Protein AF-A0A1Q3LRH5-F1 (afdb_monomer_lite)

Sequence (216 aa):
MGLLIYNEVTDTITNIMEASIYEAFKDVELGDGIGYFEADCIDDYLKPDDPFYQIKKAEDERKDWRKVATMLKAWNGKYNKSINCFMDAKGLYFFLPAMLTLGYVDEIVEYWFNYLIENNCKIDYSKYDKMLAMLTPTQQKCFLDCIALDFEYEERMEHLLNYKGCVCSNCGKIHEPESYTMEQAKEEIESEDYFKIWMKLKEIFDENEKKEITEN

pLDDT: mean 74.02, std 20.02, range [30.77, 98.0]

Structure (mmCIF, N/CA/C/O backbone):
data_AF-A0A1Q3LRH5-F1
#
_entry.id   AF-A0A1Q3LRH5-F1
#
loop_
_atom_site.group_PDB
_atom_site.id
_atom_site.type_symbol
_atom_site.label_atom_id
_atom_site.label_alt_id
_atom_site.label_comp_id
_atom_site.label_asym_id
_atom_site.label_entity_id
_atom_site.label_seq_id
_atom_site.pdbx_PDB_ins_code
_atom_site.Cartn_x
_atom_site.Cartn_y
_atom_site.Cartn_z
_atom_site.occupancy
_atom_site.B_iso_or_equiv
_atom_site.auth_seq_id
_atom_site.auth_comp_id
_atom_site.auth_asym_id
_atom_site.auth_atom_id
_atom_site.pdbx_PDB_model_num
ATOM 1 N N . MET A 1 1 ? 16.932 4.331 23.658 1.00 32.78 1 MET A N 1
ATOM 2 C CA . MET A 1 1 ? 15.789 3.639 24.288 1.00 32.78 1 MET A CA 1
ATOM 3 C C . MET A 1 1 ? 14.536 3.748 23.421 1.00 32.78 1 MET A C 1
ATOM 5 O O . MET A 1 1 ? 13.925 2.719 23.219 1.00 32.78 1 MET A O 1
ATOM 9 N N . GLY A 1 2 ? 14.241 4.902 22.796 1.00 30.77 2 GLY A N 1
ATOM 10 C CA . GLY A 1 2 ? 13.128 5.035 21.830 1.00 30.77 2 GLY A CA 1
ATOM 11 C C . GLY A 1 2 ? 13.189 4.104 20.604 1.00 30.77 2 GLY A C 1
ATOM 12 O O . GLY A 1 2 ? 12.205 3.458 20.290 1.00 30.77 2 GLY A O 1
ATOM 13 N N . LEU A 1 3 ? 14.365 3.920 19.989 1.00 32.78 3 LEU A N 1
ATOM 14 C CA . LEU A 1 3 ? 14.548 3.029 18.822 1.00 32.78 3 LEU A CA 1
ATOM 15 C C . LEU A 1 3 ? 14.280 1.536 19.098 1.00 32.78 3 LEU A C 1
ATOM 17 O O . LEU A 1 3 ? 13.897 0.806 18.196 1.00 32.78 3 LEU A O 1
ATOM 21 N N . LEU A 1 4 ? 14.503 1.070 20.333 1.00 32.41 4 LEU A N 1
ATOM 22 C CA . LEU A 1 4 ? 14.217 -0.322 20.709 1.00 32.41 4 LEU A CA 1
ATOM 23 C C . LEU A 1 4 ? 12.717 -0.555 20.885 1.00 32.41 4 LEU A C 1
ATOM 25 O O . LEU A 1 4 ? 12.239 -1.648 20.628 1.00 32.41 4 LEU A O 1
ATOM 29 N N . ILE A 1 5 ? 11.997 0.481 21.305 1.00 39.47 5 ILE A N 1
ATOM 30 C CA . ILE A 1 5 ? 10.590 0.380 21.665 1.00 39.47 5 ILE A CA 1
ATOM 31 C C . ILE A 1 5 ? 9.717 0.567 20.420 1.00 39.47 5 ILE A C 1
ATOM 33 O O . ILE A 1 5 ? 8.776 -0.192 20.250 1.00 39.47 5 ILE A O 1
ATOM 37 N N . TYR A 1 6 ? 10.109 1.448 19.490 1.00 43.81 6 TYR A N 1
ATOM 38 C CA . TYR A 1 6 ? 9.517 1.502 18.147 1.00 43.81 6 TYR A CA 1
ATOM 39 C C . TYR A 1 6 ? 9.555 0.121 17.470 1.00 43.81 6 TYR A C 1
ATOM 41 O O . TYR A 1 6 ? 8.520 -0.411 17.091 1.00 43.81 6 TYR A O 1
ATOM 49 N N . ASN A 1 7 ? 10.723 -0.536 17.460 1.00 47.88 7 ASN A N 1
ATOM 50 C CA . ASN A 1 7 ? 10.859 -1.876 16.881 1.00 47.88 7 ASN A CA 1
ATOM 51 C C . ASN A 1 7 ? 9.975 -2.932 17.579 1.00 47.88 7 ASN A C 1
ATOM 53 O O . ASN A 1 7 ? 9.382 -3.758 16.896 1.00 47.88 7 ASN A O 1
ATOM 57 N N . GLU A 1 8 ? 9.841 -2.904 18.912 1.00 48.59 8 GLU A N 1
ATOM 58 C CA . GLU A 1 8 ? 8.969 -3.839 19.650 1.00 48.59 8 GLU A CA 1
ATOM 59 C C . GLU A 1 8 ? 7.471 -3.637 19.336 1.00 48.59 8 GLU A C 1
ATOM 61 O O . GLU A 1 8 ? 6.695 -4.597 19.349 1.00 48.59 8 GLU A O 1
ATOM 66 N N . VAL A 1 9 ? 7.051 -2.407 19.028 1.00 52.12 9 VAL A N 1
ATOM 67 C CA . VAL A 1 9 ? 5.664 -2.060 18.672 1.00 52.12 9 VAL A CA 1
ATOM 68 C C . VAL A 1 9 ? 5.334 -2.461 17.249 1.00 52.12 9 VAL A C 1
ATOM 70 O O . VAL A 1 9 ? 4.341 -3.157 17.030 1.00 52.12 9 VAL A O 1
ATOM 73 N N . THR A 1 10 ? 6.200 -2.095 16.305 1.00 55.75 10 THR A N 1
ATOM 74 C CA . THR A 1 10 ? 6.093 -2.485 14.898 1.00 55.75 10 THR A CA 1
ATOM 75 C C . THR A 1 10 ? 6.069 -4.010 14.767 1.00 55.75 10 THR A C 1
ATOM 77 O O . THR A 1 10 ? 5.234 -4.558 14.043 1.00 55.75 10 THR A O 1
ATOM 80 N N . ASP A 1 11 ? 6.905 -4.716 15.540 1.00 60.34 11 ASP A N 1
ATOM 81 C CA . ASP A 1 11 ? 6.886 -6.179 15.612 1.00 60.34 11 ASP A CA 1
ATOM 82 C C . ASP A 1 11 ? 5.558 -6.702 16.197 1.00 60.34 11 ASP A C 1
ATOM 84 O O . ASP A 1 11 ? 5.057 -7.735 15.760 1.00 60.34 11 ASP A O 1
ATOM 88 N N . THR A 1 12 ? 4.932 -5.999 17.145 1.00 62.28 12 THR A N 1
ATOM 89 C CA . THR A 1 12 ? 3.659 -6.421 17.759 1.00 62.28 12 THR A CA 1
ATOM 90 C C . THR A 1 12 ? 2.466 -6.268 16.809 1.00 62.28 12 THR A C 1
ATOM 92 O O . THR A 1 12 ? 1.699 -7.220 16.663 1.00 62.28 12 THR A O 1
ATOM 95 N N . ILE A 1 13 ? 2.327 -5.129 16.120 1.00 63.66 13 ILE A N 1
ATOM 96 C CA . ILE A 1 13 ? 1.269 -4.895 15.113 1.00 63.66 13 ILE A CA 1
ATOM 97 C C . ILE A 1 13 ? 1.404 -5.907 13.976 1.00 63.66 13 ILE A C 1
ATOM 99 O O . ILE A 1 13 ? 0.437 -6.587 13.622 1.00 63.66 13 ILE A O 1
ATOM 103 N N . THR A 1 14 ? 2.631 -6.058 13.467 1.00 68.19 14 THR A N 1
ATOM 104 C CA . THR A 1 14 ? 2.964 -7.029 12.423 1.00 68.19 14 THR A CA 1
ATOM 105 C C . THR A 1 14 ? 2.535 -8.433 12.835 1.00 68.19 14 THR A C 1
ATOM 107 O O . THR A 1 14 ? 1.808 -9.087 12.097 1.00 68.19 14 THR A O 1
ATOM 110 N N . ASN A 1 15 ? 2.907 -8.880 14.038 1.00 77.19 15 ASN A N 1
ATOM 111 C CA . ASN A 1 15 ? 2.576 -10.222 14.520 1.00 77.19 15 ASN A CA 1
ATOM 112 C C . ASN A 1 15 ? 1.064 -10.435 14.734 1.00 77.19 15 ASN A C 1
ATOM 114 O O . ASN A 1 15 ? 0.575 -11.550 14.560 1.00 77.19 15 ASN A O 1
ATOM 118 N N . ILE A 1 16 ? 0.313 -9.398 15.122 1.00 82.62 16 ILE A N 1
ATOM 119 C CA . ILE A 1 16 ? -1.145 -9.489 15.317 1.00 82.62 16 ILE A CA 1
ATOM 120 C C . ILE A 1 16 ? -1.867 -9.586 13.970 1.00 82.62 16 ILE A C 1
ATOM 122 O O . ILE A 1 16 ? -2.802 -10.378 13.825 1.00 82.62 16 ILE A O 1
ATOM 126 N N . MET A 1 17 ? -1.438 -8.792 12.988 1.00 89.69 17 MET A N 1
ATOM 127 C CA . MET A 1 17 ? -2.130 -8.656 11.708 1.00 89.69 17 MET A CA 1
ATOM 128 C C . MET A 1 17 ? -1.601 -9.580 10.609 1.00 89.69 17 MET A C 1
ATOM 130 O O . MET A 1 17 ? -2.277 -9.717 9.593 1.00 89.69 17 MET A O 1
ATOM 134 N N . GLU A 1 18 ? -0.464 -10.260 10.800 1.00 90.12 18 GLU A N 1
ATOM 135 C CA . GLU A 1 18 ? 0.209 -11.083 9.779 1.00 90.12 18 GLU A CA 1
ATOM 136 C C . GLU A 1 18 ? -0.748 -12.040 9.055 1.00 90.12 18 GLU A C 1
ATOM 138 O O . GLU A 1 18 ? -0.810 -12.052 7.825 1.00 90.12 18 GLU A O 1
ATOM 143 N N . ALA A 1 19 ? -1.539 -12.812 9.806 1.00 92.62 19 ALA A N 1
ATOM 144 C CA . ALA A 1 19 ? -2.476 -13.771 9.224 1.00 92.62 19 ALA A CA 1
ATOM 145 C C . ALA A 1 19 ? -3.601 -13.081 8.432 1.00 92.62 19 ALA A C 1
ATOM 147 O O . ALA A 1 19 ? -3.969 -13.545 7.353 1.00 92.62 19 ALA A O 1
ATOM 148 N N . SER A 1 20 ? -4.126 -11.965 8.942 1.00 94.81 20 SER A N 1
ATOM 149 C CA . SER A 1 20 ? -5.178 -11.183 8.283 1.00 94.81 20 SER A CA 1
ATOM 150 C C . SER A 1 20 ? -4.672 -10.534 6.995 1.00 94.81 20 SER A C 1
ATOM 152 O O . SER A 1 20 ? -5.343 -10.615 5.966 1.00 94.81 20 SER A O 1
ATOM 154 N N . ILE A 1 21 ? -3.466 -9.955 7.031 1.00 95.62 21 ILE A N 1
ATOM 155 C CA . ILE A 1 21 ? -2.801 -9.364 5.865 1.00 95.62 21 ILE A CA 1
ATOM 156 C C . ILE A 1 21 ? -2.534 -10.452 4.828 1.00 95.62 21 ILE A C 1
ATOM 158 O O . ILE A 1 21 ? -2.862 -10.285 3.654 1.00 95.62 21 ILE A O 1
ATOM 162 N N . TYR A 1 22 ? -1.997 -11.598 5.248 1.00 95.94 22 TYR A N 1
ATOM 163 C CA . TYR A 1 22 ? -1.768 -12.709 4.338 1.00 95.94 22 TYR A CA 1
ATOM 164 C C . TYR A 1 22 ? -3.063 -13.149 3.652 1.00 95.94 22 TYR A C 1
ATOM 166 O O . TYR A 1 22 ? -3.122 -13.167 2.426 1.00 95.94 22 TYR A O 1
ATOM 174 N N . GLU A 1 23 ? -4.120 -13.454 4.403 1.00 97.56 23 GLU A N 1
ATOM 175 C CA . GLU A 1 23 ? -5.362 -13.946 3.800 1.00 97.56 23 GLU A CA 1
ATOM 176 C C . GLU A 1 23 ? -6.034 -12.915 2.886 1.00 97.56 23 GLU A C 1
ATOM 178 O O . GLU A 1 23 ? -6.568 -13.294 1.843 1.00 97.56 23 GLU A O 1
ATOM 183 N N . ALA A 1 24 ? -5.970 -11.623 3.224 1.00 97.62 24 ALA A N 1
ATOM 184 C CA . ALA A 1 24 ? -6.551 -10.560 2.409 1.00 97.62 24 ALA A CA 1
ATOM 185 C C . ALA A 1 24 ? -5.761 -10.280 1.115 1.00 97.62 24 ALA A C 1
ATOM 187 O O . ALA A 1 24 ? -6.352 -9.872 0.111 1.00 97.62 24 ALA A O 1
ATOM 188 N N . PHE A 1 25 ? -4.440 -10.493 1.113 1.00 97.81 25 PHE A N 1
ATOM 189 C CA . PHE A 1 25 ? -3.562 -10.048 0.026 1.00 97.81 25 PHE A CA 1
ATOM 190 C C . PHE A 1 25 ? -2.738 -11.163 -0.645 1.00 97.81 25 PHE A C 1
ATOM 192 O O . PHE A 1 25 ? -1.970 -10.869 -1.556 1.00 97.81 25 PHE A O 1
ATOM 199 N N . LYS A 1 26 ? -2.862 -12.440 -0.259 1.00 96.44 26 LYS A N 1
ATOM 200 C CA . LYS A 1 26 ? -2.028 -13.556 -0.774 1.00 96.44 26 LYS A CA 1
ATOM 201 C C . LYS A 1 26 ? -1.974 -13.700 -2.299 1.00 96.44 26 LYS A C 1
ATOM 203 O O . LYS A 1 26 ? -0.963 -14.173 -2.805 1.00 96.44 26 LYS A O 1
ATOM 208 N N . ASP A 1 27 ? -3.028 -13.289 -3.000 1.00 97.06 27 ASP A N 1
ATOM 209 C CA . ASP A 1 27 ? -3.160 -13.420 -4.457 1.00 97.06 27 ASP A CA 1
ATOM 210 C C . ASP A 1 27 ? -2.854 -12.107 -5.208 1.00 97.06 27 ASP A C 1
ATOM 212 O O . ASP A 1 27 ? -3.092 -11.999 -6.411 1.00 97.06 27 ASP A O 1
ATOM 216 N N . VAL A 1 28 ? -2.345 -11.087 -4.509 1.00 97.88 28 VAL A N 1
ATOM 217 C CA . VAL A 1 28 ? -1.988 -9.798 -5.110 1.00 97.88 28 VAL A CA 1
ATOM 218 C C . VAL A 1 28 ? -0.676 -9.906 -5.883 1.00 97.88 28 VAL A C 1
ATOM 220 O O . VAL A 1 28 ? 0.377 -10.228 -5.332 1.00 97.88 28 VAL A O 1
ATOM 223 N N . GLU A 1 29 ? -0.744 -9.568 -7.168 1.00 98.00 29 GLU A N 1
ATOM 224 C CA . GLU A 1 29 ? 0.386 -9.519 -8.092 1.00 98.00 29 GLU A CA 1
ATOM 225 C C . GLU A 1 29 ? 0.564 -8.103 -8.662 1.00 98.00 29 GLU A C 1
ATOM 227 O O . GLU A 1 29 ? -0.402 -7.360 -8.830 1.00 98.00 29 GLU A O 1
ATOM 232 N N . LEU A 1 30 ? 1.799 -7.747 -9.022 1.00 97.81 30 LEU A N 1
ATOM 233 C CA . LEU A 1 30 ? 2.133 -6.446 -9.611 1.00 97.81 30 LEU A CA 1
ATOM 234 C C . LEU A 1 30 ? 1.641 -6.321 -11.058 1.00 97.81 30 LEU A C 1
ATOM 236 O O . LEU A 1 30 ? 1.241 -5.248 -11.509 1.00 97.81 30 LEU A O 1
ATOM 240 N N . GLY A 1 31 ? 1.733 -7.417 -11.818 1.00 95.38 31 GLY A N 1
ATOM 241 C CA . GLY A 1 31 ? 1.471 -7.418 -13.255 1.00 95.38 31 GLY A CA 1
ATOM 242 C C . GLY A 1 31 ? 2.390 -6.456 -14.021 1.00 95.38 31 GLY A C 1
ATOM 243 O O . GLY A 1 31 ? 3.619 -6.546 -13.949 1.00 95.38 31 GLY A O 1
ATOM 244 N N . ASP A 1 32 ? 1.774 -5.556 -14.783 1.00 95.44 32 ASP A N 1
ATOM 245 C CA . ASP A 1 32 ? 2.394 -4.476 -15.561 1.00 95.44 32 ASP A CA 1
ATOM 246 C C . ASP A 1 32 ? 2.626 -3.186 -14.756 1.00 95.44 32 ASP A C 1
ATOM 248 O O . ASP A 1 32 ? 3.097 -2.207 -15.332 1.00 95.44 32 ASP A O 1
ATOM 252 N N . GLY A 1 33 ? 2.317 -3.184 -13.454 1.00 97.00 33 GLY A N 1
ATOM 253 C CA . GLY A 1 33 ? 2.607 -2.067 -12.559 1.00 97.00 33 GLY A CA 1
ATOM 254 C C . GLY A 1 33 ? 4.103 -1.791 -12.392 1.00 97.00 33 GLY A C 1
ATOM 255 O O . GLY A 1 33 ? 4.958 -2.635 -12.704 1.00 97.00 33 GLY A O 1
ATOM 256 N N . ILE A 1 34 ? 4.397 -0.600 -11.869 1.00 96.62 34 ILE A N 1
ATOM 257 C CA . ILE A 1 34 ? 5.755 -0.131 -11.578 1.00 96.62 34 ILE A CA 1
ATOM 258 C C . ILE A 1 34 ? 6.220 -0.750 -10.256 1.00 96.62 34 ILE A C 1
ATOM 260 O O . ILE A 1 34 ? 5.616 -0.509 -9.211 1.00 96.62 34 ILE A O 1
ATOM 264 N N . GLY A 1 35 ? 7.279 -1.561 -10.312 1.00 95.00 35 GLY A N 1
ATOM 265 C CA . GLY A 1 35 ? 7.881 -2.196 -9.137 1.00 95.00 35 GLY A CA 1
ATOM 266 C C . GLY A 1 35 ? 8.871 -1.292 -8.398 1.00 95.00 35 GLY A C 1
ATOM 267 O O . GLY A 1 35 ? 9.038 -0.122 -8.739 1.00 95.00 35 GLY A O 1
ATOM 268 N N . TYR A 1 36 ? 9.533 -1.835 -7.374 1.00 93.12 36 TYR A N 1
ATOM 269 C CA . TYR A 1 36 ? 10.491 -1.095 -6.546 1.00 93.12 36 TYR A CA 1
ATOM 270 C C . TYR A 1 36 ? 11.660 -0.549 -7.372 1.00 93.12 36 TYR A C 1
ATOM 272 O O . TYR A 1 36 ? 11.938 0.646 -7.338 1.00 93.12 36 TYR A O 1
ATOM 280 N N . PHE A 1 37 ? 12.356 -1.418 -8.107 1.00 94.62 37 PHE A N 1
ATOM 281 C CA . PHE A 1 37 ? 13.568 -1.042 -8.834 1.00 94.62 37 PHE A CA 1
ATOM 282 C C . PHE A 1 37 ? 13.239 -0.183 -10.051 1.00 94.62 37 PHE A C 1
ATOM 284 O O . PHE A 1 37 ? 14.000 0.719 -10.397 1.00 94.62 37 PHE A O 1
ATOM 291 N N . GLU A 1 38 ? 12.095 -0.442 -10.688 1.00 96.12 38 GLU A N 1
ATOM 292 C CA . GLU A 1 38 ? 11.555 0.420 -11.734 1.00 96.12 38 GLU A CA 1
ATOM 293 C C . GLU A 1 38 ? 11.267 1.834 -11.201 1.00 96.12 38 GLU A C 1
ATOM 295 O O . GLU A 1 38 ? 11.676 2.803 -11.836 1.00 96.12 38 GLU A O 1
ATOM 300 N N . ALA A 1 39 ? 10.637 1.966 -10.028 1.00 93.62 39 ALA A N 1
ATOM 301 C CA . ALA A 1 39 ? 10.371 3.255 -9.383 1.00 93.62 39 ALA A CA 1
ATOM 302 C C . ALA A 1 39 ? 11.657 3.998 -8.981 1.00 93.62 39 ALA A C 1
ATOM 304 O O . ALA A 1 39 ? 11.767 5.194 -9.236 1.00 93.62 39 ALA A O 1
ATOM 305 N N . ASP A 1 40 ? 12.639 3.291 -8.418 1.00 92.75 40 ASP A N 1
ATOM 306 C CA . ASP A 1 40 ? 13.949 3.845 -8.039 1.00 92.75 40 ASP A CA 1
ATOM 307 C C . ASP A 1 40 ? 14.698 4.409 -9.262 1.00 92.75 40 ASP A C 1
ATOM 309 O O . ASP A 1 40 ? 15.254 5.501 -9.224 1.00 92.75 40 ASP A O 1
ATOM 313 N N . CYS A 1 41 ? 14.608 3.735 -10.416 1.00 94.56 41 CYS A N 1
ATOM 314 C CA . CYS A 1 41 ? 15.160 4.263 -11.667 1.00 94.56 41 CYS A CA 1
ATOM 315 C C . CYS A 1 41 ? 14.462 5.547 -12.138 1.00 94.56 41 CYS A C 1
ATOM 317 O O . CYS A 1 41 ? 15.109 6.420 -12.716 1.00 94.56 41 CYS A O 1
ATOM 319 N N . ILE A 1 42 ? 13.143 5.654 -11.944 1.00 93.56 42 ILE A N 1
ATOM 320 C CA . ILE A 1 42 ? 12.389 6.861 -12.311 1.00 93.56 42 ILE A CA 1
ATOM 321 C C . ILE A 1 42 ? 12.789 8.029 -11.400 1.00 93.56 42 ILE A C 1
ATOM 323 O O . ILE A 1 42 ? 12.916 9.148 -11.902 1.00 93.56 42 ILE A O 1
ATOM 327 N N . ASP A 1 43 ? 13.029 7.774 -10.109 1.00 90.31 43 ASP A N 1
ATOM 328 C CA . ASP A 1 43 ? 13.566 8.768 -9.164 1.00 90.31 43 ASP A CA 1
ATOM 329 C C . ASP A 1 43 ? 14.932 9.304 -9.640 1.00 90.31 43 ASP A C 1
ATOM 331 O O . ASP A 1 43 ? 15.176 10.511 -9.650 1.00 90.31 43 ASP A O 1
ATOM 335 N N . ASP A 1 44 ? 15.769 8.424 -10.200 1.00 92.06 44 ASP A N 1
ATOM 336 C CA . ASP A 1 44 ? 17.045 8.761 -10.850 1.00 92.06 44 ASP A CA 1
ATOM 337 C C . ASP A 1 44 ? 16.905 9.372 -12.267 1.00 92.06 44 ASP A C 1
ATOM 339 O O . ASP A 1 44 ? 17.891 9.532 -12.995 1.00 92.06 44 ASP A O 1
ATOM 343 N N . TYR A 1 45 ? 15.694 9.769 -12.677 1.00 91.06 45 TYR A N 1
ATOM 344 C CA . TYR A 1 45 ? 15.373 10.372 -13.981 1.00 91.06 45 TYR A CA 1
ATOM 345 C C . TYR A 1 45 ? 15.667 9.474 -15.195 1.00 91.06 45 TYR A C 1
ATOM 347 O O . TYR A 1 45 ? 15.769 9.963 -16.331 1.00 91.06 45 TYR A O 1
ATOM 355 N N . LEU A 1 46 ? 15.773 8.159 -14.991 1.00 94.31 46 LEU A N 1
ATOM 356 C CA . LEU A 1 46 ? 15.931 7.206 -16.081 1.00 94.31 46 LEU A CA 1
ATOM 357 C C . LEU A 1 46 ? 14.608 6.998 -16.816 1.00 94.31 46 LEU A C 1
ATOM 359 O O . LEU A 1 46 ? 13.517 7.034 -16.246 1.00 94.31 46 LEU A O 1
ATOM 363 N N . LYS A 1 47 ? 14.714 6.779 -18.125 1.00 92.94 47 LYS A N 1
ATOM 364 C CA . LYS A 1 47 ? 13.563 6.623 -19.016 1.00 92.94 47 LYS A CA 1
ATOM 365 C C . LYS A 1 47 ? 13.353 5.159 -19.397 1.00 92.94 47 LYS A C 1
ATOM 367 O O . LYS A 1 47 ? 14.315 4.394 -19.398 1.00 92.94 47 LYS A O 1
ATOM 372 N N . PRO A 1 48 ? 12.133 4.768 -19.812 1.00 92.06 48 PRO A N 1
ATOM 373 C CA . PRO A 1 48 ? 11.855 3.395 -20.220 1.00 92.06 48 PRO A CA 1
ATOM 374 C C . PRO A 1 48 ? 12.711 2.860 -21.373 1.00 92.06 48 PRO A C 1
ATOM 376 O O . PRO A 1 48 ? 12.837 1.652 -21.520 1.00 92.06 48 PRO A O 1
ATOM 379 N N . ASP A 1 49 ? 13.290 3.713 -22.213 1.00 93.19 49 ASP A N 1
ATOM 380 C CA . ASP A 1 49 ? 14.198 3.306 -23.289 1.00 93.19 49 ASP A CA 1
ATOM 381 C C . ASP A 1 49 ? 15.654 3.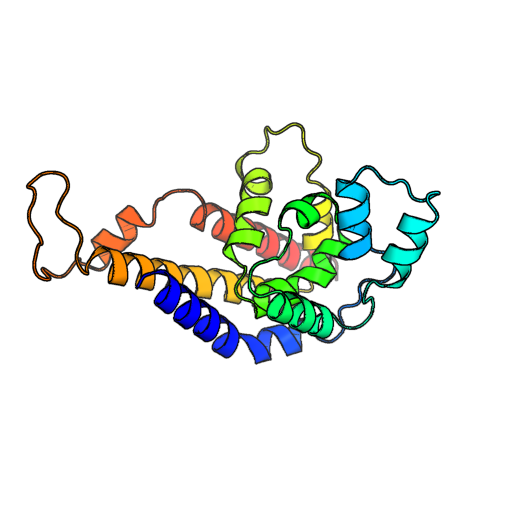103 -22.829 1.00 93.19 49 ASP A C 1
ATOM 383 O O . ASP A 1 49 ? 16.476 2.616 -23.607 1.00 93.19 49 ASP A O 1
ATOM 387 N N . ASP A 1 50 ? 15.976 3.417 -21.571 1.00 96.81 50 ASP A N 1
ATOM 388 C CA . ASP A 1 50 ? 17.299 3.193 -20.998 1.00 96.81 50 ASP A CA 1
ATOM 389 C C . ASP A 1 50 ? 17.552 1.684 -20.752 1.00 96.81 50 ASP A C 1
ATOM 391 O O . ASP A 1 50 ? 16.748 1.010 -20.096 1.00 96.81 50 ASP A O 1
ATOM 395 N N . PRO A 1 51 ? 18.671 1.109 -21.240 1.00 96.44 51 PRO A N 1
ATOM 396 C CA . PRO A 1 51 ? 19.001 -0.295 -20.995 1.00 96.44 51 PRO A CA 1
ATOM 397 C C . PRO A 1 51 ? 19.114 -0.660 -19.509 1.00 96.44 51 PRO A C 1
ATOM 399 O O . PRO A 1 51 ? 18.748 -1.770 -19.127 1.00 96.44 51 PRO A O 1
ATOM 402 N N . PHE A 1 52 ? 19.607 0.250 -18.665 1.00 96.44 52 PHE A N 1
ATOM 403 C CA . PHE A 1 52 ? 19.711 0.035 -17.224 1.00 96.44 52 PHE A CA 1
ATOM 404 C C . PHE A 1 52 ? 18.332 0.004 -16.565 1.00 96.44 52 PHE A C 1
ATOM 406 O O . PHE A 1 52 ? 18.079 -0.878 -15.745 1.00 96.44 52 PHE A O 1
ATOM 413 N N . TYR A 1 53 ? 17.412 0.874 -16.997 1.00 96.56 53 TYR A N 1
ATOM 414 C CA . TYR A 1 53 ? 16.012 0.820 -16.569 1.00 96.56 53 TYR A CA 1
ATOM 415 C C . TYR A 1 53 ? 15.391 -0.545 -16.889 1.00 96.56 53 TYR A C 1
ATOM 417 O O . TYR A 1 53 ? 14.758 -1.156 -16.032 1.00 96.56 53 TYR A O 1
ATOM 425 N N . GLN A 1 54 ? 15.612 -1.075 -18.098 1.00 96.44 54 GLN A N 1
ATOM 426 C CA . GLN A 1 54 ? 15.073 -2.385 -18.490 1.00 96.44 54 GLN A CA 1
ATOM 427 C C . GLN A 1 54 ? 15.665 -3.542 -17.674 1.00 96.44 54 GLN A C 1
ATOM 429 O O . GLN A 1 54 ? 14.946 -4.480 -17.331 1.00 96.44 54 GLN A O 1
ATOM 434 N N . ILE A 1 55 ? 16.954 -3.467 -17.326 1.00 97.25 55 ILE A N 1
ATOM 435 C CA . ILE A 1 55 ? 17.597 -4.435 -16.426 1.00 97.25 55 ILE A CA 1
ATOM 436 C C . ILE A 1 55 ? 16.936 -4.384 -15.045 1.00 97.25 55 ILE A C 1
ATOM 438 O O . ILE A 1 55 ? 16.531 -5.420 -14.526 1.00 97.25 55 ILE A O 1
ATOM 442 N N . LYS A 1 56 ? 16.763 -3.187 -14.478 1.00 96.06 56 LYS A N 1
ATOM 443 C CA . LYS A 1 56 ? 16.184 -2.990 -13.144 1.00 96.06 56 LYS A CA 1
ATOM 444 C C . LYS A 1 56 ? 14.715 -3.389 -13.071 1.00 96.06 56 LYS A C 1
ATOM 446 O O . LYS A 1 56 ? 14.327 -4.132 -12.178 1.00 96.06 56 LYS A O 1
ATOM 451 N N . LYS A 1 57 ? 13.928 -3.031 -14.083 1.00 96.12 57 LYS A N 1
ATOM 452 C CA . LYS A 1 57 ? 12.535 -3.466 -14.245 1.00 96.12 57 LYS A CA 1
ATOM 453 C C . LYS A 1 57 ? 12.377 -4.993 -14.270 1.00 96.12 57 LYS A C 1
ATOM 455 O O . LYS A 1 57 ? 11.337 -5.514 -13.854 1.00 96.12 57 LYS A O 1
ATOM 460 N N . ALA A 1 58 ? 13.376 -5.711 -14.789 1.00 96.06 58 ALA A N 1
ATOM 461 C CA . ALA A 1 58 ? 13.396 -7.172 -14.821 1.00 96.06 58 ALA A CA 1
ATOM 462 C C . ALA A 1 58 ? 13.814 -7.808 -13.480 1.00 96.06 58 ALA A C 1
ATOM 464 O O . ALA A 1 58 ? 13.552 -8.992 -13.276 1.00 96.06 58 ALA A O 1
ATOM 465 N N . GLU A 1 59 ? 14.443 -7.045 -12.579 1.00 95.81 59 GLU A N 1
ATOM 466 C CA . GLU A 1 59 ? 14.767 -7.475 -11.210 1.00 95.81 59 GLU A CA 1
ATOM 467 C C . GLU A 1 59 ? 13.559 -7.376 -10.264 1.00 95.81 59 GLU A C 1
ATOM 469 O O . GLU A 1 59 ? 13.573 -7.989 -9.196 1.00 95.81 59 GLU A O 1
ATOM 474 N N . ASP A 1 60 ? 12.513 -6.634 -10.643 1.00 96.31 60 ASP A N 1
ATOM 475 C CA . ASP A 1 60 ? 11.317 -6.485 -9.817 1.00 96.31 60 ASP A CA 1
ATOM 476 C C . ASP A 1 60 ? 10.593 -7.812 -9.593 1.00 96.31 60 ASP A C 1
ATOM 478 O O . ASP A 1 60 ? 10.258 -8.546 -10.528 1.00 96.31 60 ASP A O 1
ATOM 482 N N . GLU A 1 61 ? 10.273 -8.084 -8.329 1.00 96.69 61 GLU A N 1
ATOM 483 C CA . GLU A 1 61 ? 9.337 -9.141 -7.978 1.00 96.69 61 GLU A CA 1
ATOM 484 C C . GLU A 1 61 ? 7.923 -8.714 -8.380 1.00 96.69 61 GLU A C 1
ATOM 486 O O . GLU A 1 61 ? 7.448 -7.649 -7.992 1.00 96.69 61 GLU A O 1
ATOM 491 N N . ARG A 1 62 ? 7.248 -9.556 -9.171 1.00 97.25 62 ARG A N 1
ATOM 492 C CA . ARG A 1 62 ? 5.952 -9.220 -9.782 1.00 97.25 62 ARG A CA 1
ATOM 493 C C . ARG A 1 62 ? 4.789 -10.092 -9.325 1.00 97.25 62 ARG A C 1
ATOM 495 O O . ARG A 1 62 ? 3.653 -9.829 -9.709 1.00 97.25 62 ARG A O 1
ATOM 502 N N . LYS A 1 63 ? 5.069 -11.165 -8.593 1.00 97.50 63 LYS A N 1
ATOM 503 C CA . LYS A 1 63 ? 4.134 -12.254 -8.288 1.00 97.50 63 LYS A CA 1
ATOM 504 C C . LYS A 1 63 ? 3.897 -12.439 -6.804 1.00 97.50 63 LYS A C 1
ATOM 506 O O . LYS A 1 63 ? 2.858 -12.956 -6.427 1.00 97.50 63 LYS A O 1
ATOM 511 N N . ASP A 1 64 ? 4.862 -12.058 -5.977 1.00 97.25 64 ASP A N 1
ATOM 512 C CA . ASP A 1 64 ? 4.792 -12.328 -4.549 1.00 97.25 64 ASP A CA 1
ATOM 513 C C . ASP A 1 64 ? 5.311 -11.159 -3.712 1.00 97.25 64 ASP A C 1
ATOM 515 O O . ASP A 1 64 ? 6.514 -11.022 -3.468 1.00 97.25 64 ASP A O 1
ATOM 519 N N . TRP A 1 65 ? 4.385 -10.340 -3.215 1.00 96.12 65 TRP A N 1
ATOM 520 C CA . TRP A 1 65 ? 4.694 -9.194 -2.358 1.00 96.12 65 TRP A CA 1
ATOM 521 C C . TRP A 1 65 ? 5.431 -9.598 -1.068 1.00 96.12 65 TRP A C 1
ATOM 523 O O . TRP A 1 65 ? 6.164 -8.795 -0.493 1.00 96.12 65 TRP A O 1
ATOM 533 N N . ARG A 1 66 ? 5.336 -10.853 -0.606 1.00 95.62 66 ARG A N 1
ATOM 534 C CA . ARG A 1 66 ? 6.031 -11.304 0.618 1.00 95.62 66 ARG A CA 1
ATOM 535 C C . ARG A 1 66 ? 7.547 -11.314 0.438 1.00 95.62 66 ARG A C 1
ATOM 537 O O . ARG A 1 66 ? 8.304 -11.113 1.391 1.00 95.62 66 ARG A O 1
ATOM 544 N N . LYS A 1 67 ? 8.021 -11.519 -0.793 1.00 95.62 67 LYS A N 1
ATOM 545 C CA . LYS A 1 67 ? 9.452 -11.413 -1.105 1.00 95.62 67 LYS A CA 1
ATOM 546 C C . LYS A 1 67 ? 9.916 -9.964 -1.132 1.00 95.62 67 LYS A C 1
ATOM 548 O O . LYS A 1 67 ? 11.049 -9.708 -0.737 1.00 95.62 67 LYS A O 1
ATOM 553 N N . VAL A 1 68 ? 9.043 -9.030 -1.515 1.00 92.00 68 VAL A N 1
ATOM 554 C CA . VAL A 1 68 ? 9.295 -7.597 -1.326 1.00 92.00 68 VAL A CA 1
ATOM 555 C C . VAL A 1 68 ? 9.447 -7.305 0.164 1.00 92.00 68 VAL A C 1
ATOM 557 O O . VAL A 1 68 ? 10.472 -6.762 0.558 1.00 92.00 68 VAL A O 1
ATOM 560 N N . ALA A 1 69 ? 8.516 -7.75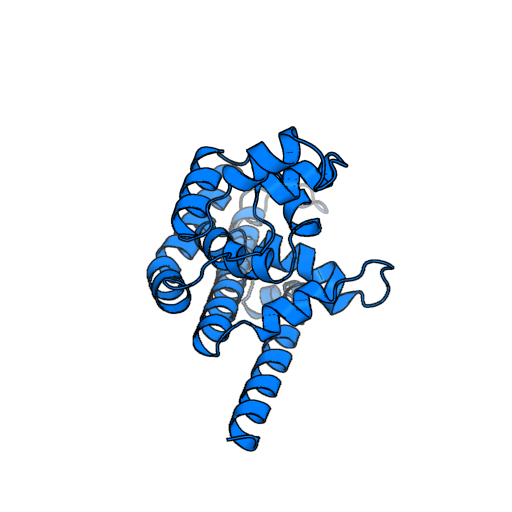5 1.012 1.00 90.69 69 ALA A N 1
ATOM 561 C CA . ALA A 1 69 ? 8.628 -7.567 2.462 1.00 90.69 69 ALA A CA 1
ATOM 562 C C . ALA A 1 69 ? 9.945 -8.143 3.023 1.00 90.69 69 ALA A C 1
ATOM 564 O O . ALA A 1 69 ? 10.644 -7.497 3.803 1.00 90.69 69 ALA A O 1
ATOM 565 N N . THR A 1 70 ? 10.337 -9.333 2.558 1.00 91.69 70 THR A N 1
ATOM 566 C CA . THR A 1 70 ? 11.610 -9.975 2.927 1.00 91.69 70 THR A CA 1
ATOM 567 C C . THR A 1 70 ? 12.822 -9.143 2.496 1.00 91.69 70 THR A C 1
ATOM 569 O O . THR A 1 70 ? 13.754 -8.954 3.279 1.00 91.69 70 THR A O 1
ATOM 572 N N . MET A 1 71 ? 12.812 -8.632 1.263 1.00 89.88 71 MET A N 1
ATOM 573 C CA . MET A 1 71 ? 13.859 -7.765 0.719 1.00 89.88 71 MET A CA 1
ATOM 574 C C . MET A 1 71 ? 13.984 -6.469 1.530 1.00 89.88 71 MET A C 1
ATOM 576 O O . MET A 1 71 ? 15.081 -6.124 1.965 1.00 89.88 71 MET A O 1
ATOM 580 N N . LEU A 1 72 ? 12.864 -5.794 1.795 1.00 86.50 72 LEU A N 1
ATOM 581 C CA . LEU A 1 72 ? 12.815 -4.563 2.583 1.00 86.50 72 LEU A CA 1
ATOM 582 C C . LEU A 1 72 ? 13.327 -4.780 4.013 1.00 86.50 72 LEU A C 1
ATOM 584 O O . LEU A 1 72 ? 14.163 -4.014 4.496 1.00 86.50 72 LEU A O 1
ATOM 588 N N . LYS A 1 73 ? 12.907 -5.872 4.666 1.00 85.38 73 LYS A N 1
ATOM 589 C CA . LYS A 1 73 ? 13.401 -6.253 5.997 1.00 85.38 73 LYS A CA 1
ATOM 590 C C . LYS A 1 73 ? 14.914 -6.475 5.995 1.00 85.38 73 LYS A C 1
ATOM 592 O O . LYS A 1 73 ? 15.606 -6.017 6.903 1.00 85.38 73 LYS A O 1
ATOM 597 N N . ALA A 1 74 ? 15.450 -7.120 4.956 1.00 87.12 74 ALA A N 1
ATOM 598 C CA . ALA A 1 74 ? 16.889 -7.338 4.806 1.00 87.12 74 ALA A CA 1
ATOM 599 C C . ALA A 1 74 ? 17.685 -6.032 4.623 1.00 87.12 74 ALA A C 1
ATOM 601 O O . ALA A 1 74 ? 18.876 -5.987 4.939 1.00 87.12 74 ALA A O 1
ATOM 602 N N . TRP A 1 75 ? 17.048 -4.959 4.152 1.00 82.94 75 TRP A N 1
ATOM 603 C CA . TRP A 1 75 ? 17.676 -3.645 4.014 1.00 82.94 75 TRP A CA 1
ATOM 604 C C . TRP A 1 75 ? 17.737 -2.837 5.312 1.00 82.94 75 TRP A C 1
ATOM 606 O O . TRP A 1 75 ? 18.428 -1.817 5.342 1.00 82.94 75 TRP A O 1
ATOM 616 N N . ASN A 1 76 ? 17.109 -3.308 6.397 1.00 71.50 76 ASN A N 1
ATOM 617 C CA . ASN A 1 76 ? 17.293 -2.800 7.761 1.00 71.50 76 ASN A CA 1
ATOM 618 C C . ASN A 1 76 ? 17.169 -1.264 7.863 1.00 71.50 76 ASN A C 1
ATOM 620 O O . ASN A 1 76 ? 18.082 -0.583 8.335 1.00 71.50 76 ASN A O 1
ATOM 624 N N . GLY A 1 77 ? 16.067 -0.714 7.344 1.00 64.62 77 GLY A N 1
ATOM 625 C CA . GLY A 1 77 ? 15.779 0.725 7.384 1.00 64.62 77 GLY A CA 1
ATOM 626 C C . GLY A 1 77 ? 16.456 1.566 6.295 1.00 64.62 77 GLY A C 1
ATOM 627 O O . GLY A 1 77 ? 16.309 2.782 6.298 1.00 64.62 77 GLY A O 1
ATOM 628 N N . LYS A 1 78 ? 17.166 0.950 5.339 1.00 69.81 78 LYS A N 1
ATOM 629 C CA . LYS A 1 78 ? 17.698 1.628 4.136 1.00 69.81 78 LYS A CA 1
ATOM 630 C C . LYS A 1 78 ? 16.708 1.674 2.969 1.00 69.81 78 LYS A C 1
ATOM 632 O O . LYS A 1 78 ? 17.111 1.864 1.826 1.00 69.81 78 LYS A O 1
ATOM 637 N N . TYR A 1 79 ? 15.434 1.442 3.256 1.00 74.38 79 TYR A N 1
ATOM 638 C CA . TYR A 1 79 ? 14.357 1.572 2.290 1.00 74.38 79 TYR A CA 1
ATOM 639 C C . TYR A 1 79 ? 14.304 3.010 1.759 1.00 74.38 79 TYR A C 1
ATOM 641 O O . TYR A 1 79 ? 14.230 3.953 2.552 1.00 74.38 79 TYR A O 1
ATOM 649 N N . ASN A 1 80 ? 14.360 3.179 0.436 1.00 76.56 80 ASN A N 1
ATOM 650 C CA . ASN A 1 80 ? 14.177 4.487 -0.173 1.00 76.56 80 ASN A CA 1
ATOM 651 C C . ASN A 1 80 ? 12.679 4.821 -0.207 1.00 76.56 80 ASN A C 1
ATOM 653 O O . ASN A 1 80 ? 11.941 4.309 -1.040 1.00 76.56 80 ASN A O 1
ATOM 657 N N . LYS A 1 81 ? 12.223 5.667 0.717 1.00 75.38 81 LYS A N 1
ATOM 658 C CA . LYS A 1 81 ? 10.799 6.002 0.884 1.00 75.38 81 LYS A CA 1
ATOM 659 C C . LYS A 1 81 ? 10.239 6.828 -0.281 1.00 75.38 81 LYS A C 1
ATOM 661 O O . LYS A 1 81 ? 9.048 6.738 -0.579 1.00 75.38 81 LYS A O 1
ATOM 666 N N . SER A 1 82 ? 11.094 7.579 -0.989 1.00 78.25 82 SER A N 1
ATOM 667 C CA . SER A 1 82 ? 10.688 8.423 -2.125 1.00 78.25 82 SER A CA 1
ATOM 668 C C . SER A 1 82 ? 10.086 7.622 -3.279 1.00 78.25 82 SER A C 1
ATOM 670 O O . SER A 1 82 ? 9.261 8.159 -4.017 1.00 78.25 82 SER A O 1
ATOM 672 N N . ILE A 1 83 ? 10.425 6.336 -3.419 1.00 84.50 83 ILE A N 1
ATOM 673 C CA . ILE A 1 83 ? 9.955 5.491 -4.526 1.00 84.50 83 ILE A CA 1
ATOM 674 C C . ILE A 1 83 ? 8.426 5.395 -4.597 1.00 84.50 83 ILE A C 1
ATOM 676 O O . ILE A 1 83 ? 7.869 5.220 -5.680 1.00 84.50 83 ILE A O 1
ATOM 680 N N . ASN A 1 84 ? 7.730 5.539 -3.460 1.00 82.12 84 ASN A N 1
ATOM 681 C CA . ASN A 1 84 ? 6.268 5.499 -3.392 1.00 82.12 84 ASN A CA 1
ATOM 682 C C . ASN A 1 84 ? 5.653 6.593 -4.284 1.00 82.12 84 ASN A C 1
ATOM 684 O O . ASN A 1 84 ? 4.591 6.417 -4.890 1.00 82.12 84 ASN A O 1
ATOM 688 N N . CYS A 1 85 ? 6.356 7.717 -4.450 1.00 82.62 85 CYS A N 1
ATOM 689 C CA . CYS A 1 85 ? 5.969 8.802 -5.344 1.00 82.62 85 CYS A CA 1
ATOM 690 C C . CYS A 1 85 ? 6.033 8.404 -6.826 1.00 82.62 85 CYS A C 1
ATOM 692 O O . CYS A 1 85 ? 5.260 8.944 -7.620 1.00 82.62 85 CYS A O 1
ATOM 694 N N . PHE A 1 86 ? 6.857 7.421 -7.191 1.00 88.81 86 PHE A N 1
ATOM 695 C CA . PHE A 1 86 ? 7.102 7.002 -8.575 1.00 88.81 86 PHE A CA 1
ATOM 696 C C . PHE A 1 86 ? 6.389 5.707 -8.975 1.00 88.81 86 PHE A C 1
ATOM 698 O O . PHE A 1 86 ? 6.256 5.431 -10.166 1.00 88.81 86 PHE A O 1
ATOM 705 N N . MET A 1 87 ? 5.860 4.950 -8.011 1.00 91.06 87 MET A N 1
ATOM 706 C CA . MET A 1 87 ? 4.955 3.834 -8.294 1.00 91.06 87 MET A CA 1
ATOM 707 C C . MET A 1 87 ? 3.620 4.325 -8.864 1.00 91.06 87 MET A C 1
ATOM 709 O O . MET A 1 87 ? 3.096 5.372 -8.466 1.00 91.06 87 MET A O 1
ATOM 713 N N . ASP A 1 88 ? 3.045 3.544 -9.776 1.00 93.19 88 ASP A N 1
ATOM 714 C CA . ASP A 1 88 ? 1.677 3.726 -10.253 1.00 93.19 88 ASP A CA 1
ATOM 715 C C . ASP A 1 88 ? 0.664 3.068 -9.297 1.00 93.19 88 ASP A C 1
ATOM 717 O O . ASP A 1 88 ? 1.023 2.511 -8.261 1.00 93.19 88 ASP A O 1
ATOM 721 N N . ALA A 1 89 ? -0.629 3.134 -9.628 1.00 93.00 89 ALA A N 1
ATOM 722 C CA . ALA A 1 89 ? -1.681 2.567 -8.780 1.00 93.00 89 ALA A CA 1
ATOM 723 C C . ALA A 1 89 ? -1.506 1.054 -8.541 1.00 93.00 89 ALA A C 1
ATOM 725 O O . ALA A 1 89 ? -1.736 0.576 -7.433 1.00 93.00 89 ALA A O 1
ATOM 726 N N . LYS A 1 90 ? -1.060 0.309 -9.563 1.00 96.94 90 LYS A N 1
ATOM 727 C CA . LYS A 1 90 ? -0.793 -1.135 -9.470 1.00 96.94 90 LYS A CA 1
ATOM 728 C C . LYS A 1 90 ? 0.435 -1.427 -8.610 1.00 96.94 90 LYS A C 1
ATOM 730 O O . LYS A 1 90 ? 0.390 -2.341 -7.793 1.00 96.94 90 LYS A O 1
ATOM 735 N N . GLY A 1 91 ? 1.494 -0.630 -8.763 1.00 95.50 91 GLY A N 1
ATOM 736 C CA . GLY A 1 91 ? 2.677 -0.659 -7.908 1.00 95.50 91 GLY A CA 1
ATOM 737 C C . GLY A 1 91 ? 2.316 -0.480 -6.442 1.00 95.50 91 GLY A C 1
ATOM 738 O O . GLY A 1 91 ? 2.608 -1.352 -5.631 1.00 95.50 91 GLY A O 1
ATOM 739 N N . LEU A 1 92 ? 1.579 0.587 -6.125 1.00 92.19 92 LEU A N 1
ATOM 740 C CA . LEU A 1 92 ? 1.111 0.873 -4.767 1.00 92.19 92 LEU A CA 1
ATOM 741 C C . LEU A 1 92 ? 0.211 -0.243 -4.213 1.00 92.19 92 LEU A C 1
ATOM 743 O O . LEU A 1 92 ? 0.400 -0.662 -3.075 1.00 92.19 92 LEU A O 1
ATOM 747 N N . TYR A 1 93 ? -0.723 -0.761 -5.020 1.00 95.12 93 TYR A N 1
ATOM 748 C CA . TYR A 1 93 ? -1.589 -1.884 -4.640 1.00 95.12 93 TYR A CA 1
ATOM 749 C C . TYR A 1 93 ? -0.781 -3.135 -4.268 1.00 95.12 93 TYR A C 1
ATOM 751 O O . TYR A 1 93 ? -1.045 -3.774 -3.251 1.00 95.12 93 TYR A O 1
ATOM 759 N N . PHE A 1 94 ? 0.234 -3.463 -5.070 1.00 97.00 94 PHE A N 1
ATOM 760 C CA . PHE A 1 94 ? 1.111 -4.606 -4.832 1.00 97.00 94 PHE A CA 1
ATOM 761 C C . PHE A 1 94 ? 2.038 -4.412 -3.626 1.00 97.00 94 PHE A C 1
ATOM 763 O O . PHE A 1 94 ? 2.318 -5.368 -2.903 1.00 97.00 94 PHE A O 1
ATOM 770 N N . PHE A 1 95 ? 2.506 -3.184 -3.391 1.00 93.12 95 PHE A N 1
ATOM 771 C CA . PHE A 1 95 ? 3.418 -2.860 -2.293 1.00 93.12 95 PHE A CA 1
ATOM 772 C C . PHE A 1 95 ? 2.725 -2.756 -0.933 1.00 93.12 95 PHE A C 1
ATOM 774 O O . PHE A 1 95 ? 3.344 -3.054 0.090 1.00 93.12 95 PHE A O 1
ATOM 781 N N . LEU A 1 96 ? 1.446 -2.368 -0.918 1.00 92.69 96 LEU A N 1
ATOM 782 C CA . LEU A 1 96 ? 0.661 -2.148 0.295 1.00 92.69 96 LEU A CA 1
ATOM 783 C C . LEU A 1 96 ? 0.793 -3.283 1.329 1.00 92.69 96 LEU A C 1
ATOM 785 O O . LEU A 1 96 ? 1.206 -2.992 2.451 1.00 92.69 96 LEU A O 1
ATOM 789 N N . PRO A 1 97 ? 0.532 -4.569 1.013 1.00 94.31 97 PRO A N 1
ATOM 790 C CA . PRO A 1 97 ? 0.643 -5.632 2.013 1.00 94.31 97 PRO A CA 1
ATOM 791 C C . PRO A 1 97 ? 2.066 -5.828 2.546 1.00 94.31 97 PRO A C 1
ATOM 793 O O . PRO A 1 97 ? 2.233 -6.187 3.713 1.00 94.31 97 PRO A O 1
ATOM 796 N N . ALA A 1 98 ? 3.099 -5.555 1.739 1.00 92.00 98 ALA A N 1
ATOM 797 C CA . ALA A 1 98 ? 4.481 -5.601 2.206 1.00 92.00 98 ALA A CA 1
ATOM 798 C C . ALA A 1 98 ? 4.763 -4.491 3.227 1.00 92.00 98 ALA A C 1
ATOM 800 O O . ALA A 1 98 ? 5.412 -4.751 4.235 1.00 92.00 98 ALA A O 1
ATOM 801 N N . MET A 1 99 ? 4.241 -3.284 3.000 1.00 88.00 99 MET A N 1
ATOM 802 C CA . MET A 1 99 ? 4.367 -2.171 3.941 1.00 88.00 99 MET A CA 1
ATOM 803 C C . MET A 1 99 ? 3.582 -2.418 5.237 1.00 88.00 99 MET A C 1
ATOM 805 O O . MET A 1 99 ? 4.139 -2.230 6.316 1.00 88.00 99 MET A O 1
ATOM 809 N N . LEU A 1 100 ? 2.345 -2.925 5.151 1.00 88.81 100 LEU A N 1
ATOM 810 C CA . LEU A 1 100 ? 1.544 -3.295 6.329 1.00 88.81 100 LEU A CA 1
ATOM 811 C C . LEU A 1 100 ? 2.229 -4.382 7.169 1.00 88.81 100 LEU A C 1
ATOM 813 O O . LEU A 1 100 ? 2.294 -4.274 8.389 1.00 88.81 100 LEU A O 1
ATOM 817 N N . THR A 1 101 ? 2.804 -5.397 6.516 1.00 88.75 101 THR A N 1
ATOM 818 C CA . THR A 1 101 ? 3.551 -6.483 7.184 1.00 88.75 101 THR A CA 1
ATOM 819 C C . THR A 1 101 ? 4.848 -5.996 7.831 1.00 88.75 101 THR A C 1
ATOM 821 O O . THR A 1 101 ? 5.446 -6.706 8.626 1.00 88.75 101 THR A O 1
ATOM 824 N N . LEU A 1 102 ? 5.341 -4.816 7.471 1.00 84.12 102 LEU A N 1
ATOM 825 C CA . LEU A 1 102 ? 6.528 -4.227 8.089 1.00 84.12 102 LEU A CA 1
ATOM 826 C C . LEU A 1 102 ? 6.171 -3.117 9.078 1.00 84.12 102 LEU A C 1
ATOM 828 O O . LEU A 1 102 ? 7.079 -2.464 9.583 1.00 84.12 102 LEU A O 1
ATOM 832 N N . GLY A 1 103 ? 4.875 -2.898 9.329 1.00 79.88 103 GLY A N 1
ATOM 833 C CA . GLY A 1 103 ? 4.367 -1.825 10.177 1.00 79.88 103 GLY A CA 1
ATOM 834 C C . GLY A 1 103 ? 4.748 -0.426 9.685 1.00 79.88 103 GLY A C 1
ATOM 835 O O . GLY A 1 103 ? 4.873 0.487 10.486 1.00 79.88 103 GLY A O 1
ATOM 836 N N . TYR A 1 104 ? 4.927 -0.239 8.374 1.00 78.88 104 TYR A N 1
ATOM 837 C CA . TYR A 1 104 ? 5.122 1.080 7.759 1.00 78.88 104 TYR A CA 1
ATOM 838 C C . TYR A 1 104 ? 3.777 1.776 7.496 1.00 78.88 104 TYR A C 1
ATOM 840 O O . TYR A 1 104 ? 3.542 2.287 6.401 1.00 78.88 104 TYR A O 1
ATOM 848 N N . VAL A 1 105 ? 2.865 1.733 8.469 1.00 74.56 105 VAL A N 1
ATOM 849 C CA . VAL A 1 105 ? 1.506 2.275 8.333 1.00 74.56 105 VAL A CA 1
ATOM 850 C C . VAL A 1 105 ? 1.549 3.802 8.288 1.00 74.56 105 VAL A C 1
ATOM 852 O O . VAL A 1 105 ? 1.014 4.368 7.335 1.00 74.56 105 VAL A O 1
ATOM 855 N N . ASP A 1 106 ? 2.306 4.440 9.183 1.00 68.06 106 ASP A N 1
ATOM 856 C CA . ASP A 1 106 ? 2.570 5.884 9.143 1.00 68.06 106 ASP A CA 1
ATOM 857 C C . ASP A 1 106 ? 3.073 6.362 7.792 1.00 68.06 106 ASP A C 1
ATOM 859 O O . ASP A 1 106 ? 2.600 7.359 7.270 1.00 68.06 106 ASP A O 1
ATOM 863 N N . GLU A 1 107 ? 4.005 5.631 7.183 1.00 69.50 107 GLU A N 1
ATOM 864 C CA . GLU A 1 107 ? 4.561 5.983 5.876 1.00 69.50 107 GLU A CA 1
ATOM 865 C C . GLU A 1 107 ? 3.477 5.973 4.799 1.00 69.50 107 GLU A C 1
ATOM 867 O O . GLU A 1 107 ? 3.387 6.888 3.981 1.00 69.50 107 GLU A O 1
ATOM 872 N N . ILE A 1 108 ? 2.642 4.926 4.787 1.00 71.00 108 ILE A N 1
ATOM 873 C CA . ILE A 1 108 ? 1.513 4.826 3.859 1.00 71.00 108 ILE A CA 1
ATOM 874 C C . ILE A 1 108 ? 0.598 6.030 4.071 1.00 71.00 108 ILE A C 1
ATOM 876 O O . ILE A 1 108 ? 0.225 6.706 3.112 1.00 71.00 108 ILE A O 1
ATOM 880 N N . VAL A 1 109 ? 0.251 6.304 5.323 1.00 64.81 109 VAL A N 1
ATOM 881 C CA . VAL A 1 109 ? -0.753 7.298 5.661 1.00 64.81 109 VAL A CA 1
ATOM 882 C C . VAL A 1 109 ? -0.218 8.722 5.520 1.00 64.81 109 VAL A C 1
ATOM 884 O O . VAL A 1 109 ? -0.965 9.542 5.018 1.00 64.81 109 VAL A O 1
ATOM 887 N N . GLU A 1 110 ? 1.043 9.035 5.820 1.00 65.06 110 GLU A N 1
ATOM 888 C CA . GLU A 1 110 ? 1.668 10.360 5.649 1.00 65.06 110 GLU A CA 1
ATOM 889 C C . GLU A 1 110 ? 1.759 10.750 4.164 1.00 65.06 110 GLU A C 1
ATOM 891 O O . GLU A 1 110 ? 1.388 11.860 3.764 1.00 65.06 110 GLU A O 1
ATOM 896 N N . TYR A 1 111 ? 2.171 9.823 3.291 1.00 65.38 111 TYR A N 1
ATOM 897 C CA . TYR A 1 111 ? 2.149 10.082 1.848 1.00 65.38 111 TYR A CA 1
ATOM 898 C C . TYR A 1 111 ? 0.720 10.254 1.320 1.00 65.38 111 TYR A C 1
ATOM 900 O O . TYR A 1 111 ? 0.496 11.024 0.381 1.00 65.38 111 TYR A O 1
ATOM 908 N N . TRP A 1 112 ? -0.257 9.572 1.924 1.00 64.81 112 TRP A N 1
ATOM 909 C CA . TRP A 1 112 ? -1.671 9.721 1.581 1.00 64.81 112 TRP A CA 1
ATOM 910 C C . TRP A 1 112 ? -2.313 10.919 2.290 1.00 64.81 112 TRP A C 1
ATOM 912 O O . TRP A 1 112 ? -3.334 11.413 1.824 1.00 64.81 112 TRP A O 1
ATOM 922 N N . PHE A 1 113 ? -1.702 11.443 3.351 1.00 58.09 113 PHE A N 1
ATOM 923 C CA . PHE A 1 113 ? -2.157 12.579 4.145 1.00 58.09 113 PHE A CA 1
ATOM 924 C C . PHE A 1 113 ? -2.101 13.856 3.329 1.00 58.09 113 PHE A C 1
ATOM 926 O O . PHE A 1 113 ? -3.113 14.540 3.142 1.00 58.09 113 PHE A O 1
ATOM 933 N N . ASN A 1 114 ? -0.946 14.072 2.703 1.00 59.84 114 ASN A N 1
ATOM 934 C CA . ASN A 1 114 ? -0.727 15.156 1.753 1.00 59.84 114 ASN A CA 1
ATOM 935 C C . ASN A 1 114 ? -1.680 15.088 0.546 1.00 59.84 114 ASN A C 1
ATOM 937 O O . ASN A 1 114 ? -1.913 16.093 -0.123 1.00 59.84 114 ASN A O 1
ATOM 941 N N . TYR A 1 115 ? -2.255 13.916 0.255 1.00 59.56 115 TYR A N 1
ATOM 942 C CA . TYR A 1 115 ? -3.283 13.778 -0.768 1.00 59.56 115 TYR A CA 1
ATOM 943 C C . TYR A 1 115 ? -4.697 14.042 -0.239 1.00 59.56 115 TYR A C 1
ATOM 945 O O . TYR A 1 115 ? -5.404 14.926 -0.728 1.00 59.56 115 TYR A O 1
ATOM 953 N N . LEU A 1 116 ? -5.124 13.234 0.733 1.00 56.12 116 LEU A N 1
ATOM 954 C CA . LEU A 1 116 ? -6.506 13.124 1.176 1.00 56.12 116 LEU A CA 1
ATOM 955 C C . LEU A 1 116 ? -6.969 14.388 1.890 1.00 56.12 116 LEU A C 1
ATOM 957 O O . LEU A 1 116 ? -8.145 14.736 1.781 1.00 56.12 116 LEU A O 1
ATOM 961 N N . ILE A 1 117 ? -6.085 15.073 2.612 1.00 56.22 117 ILE A N 1
ATOM 962 C CA . ILE A 1 117 ? -6.458 16.253 3.393 1.00 56.22 117 ILE A CA 1
ATOM 963 C C . ILE A 1 117 ? -6.091 17.536 2.667 1.00 56.22 117 ILE A C 1
ATOM 965 O O . ILE A 1 117 ? -6.921 18.446 2.613 1.00 56.22 117 ILE A O 1
ATOM 969 N N . GLU A 1 118 ? -4.914 17.610 2.045 1.00 56.78 118 GLU A N 1
ATOM 970 C CA . GLU A 1 118 ? -4.470 18.909 1.556 1.00 56.78 118 GLU A CA 1
ATOM 971 C C . GLU A 1 118 ? -5.170 19.383 0.285 1.00 56.78 118 GLU A C 1
ATOM 973 O O . GLU A 1 118 ? -5.278 20.591 0.157 1.00 56.78 118 GLU A O 1
ATOM 978 N N . ASN A 1 119 ? -5.688 18.537 -0.622 1.00 52.47 119 ASN A N 1
ATOM 979 C CA . ASN A 1 119 ? -6.507 18.901 -1.813 1.00 52.47 119 ASN A CA 1
ATOM 980 C C . ASN A 1 119 ? -6.014 20.090 -2.697 1.00 52.47 119 ASN A C 1
ATOM 982 O O . ASN A 1 119 ? -6.692 20.504 -3.636 1.00 52.47 119 ASN A O 1
ATOM 986 N N . ASN A 1 120 ? -4.842 20.658 -2.406 1.00 46.41 120 ASN A N 1
ATOM 987 C CA . ASN A 1 120 ? -4.381 21.978 -2.846 1.00 46.41 120 ASN A CA 1
ATOM 988 C C . ASN A 1 120 ? -2.917 21.929 -3.327 1.00 46.41 120 ASN A C 1
ATOM 990 O O . ASN A 1 120 ? -2.322 22.951 -3.676 1.00 46.41 120 ASN A O 1
ATOM 994 N N . CYS A 1 121 ? -2.334 20.728 -3.375 1.00 48.47 121 CYS A N 1
ATOM 995 C CA . CYS A 1 121 ? -1.002 20.476 -3.902 1.00 48.47 121 CYS A CA 1
ATOM 996 C C . CYS A 1 121 ? -1.066 20.158 -5.407 1.00 48.47 121 CYS A C 1
ATOM 998 O O . CYS A 1 121 ? -1.928 19.422 -5.875 1.00 48.47 121 CYS A O 1
ATOM 1000 N N . LYS A 1 122 ? -0.124 20.708 -6.186 1.00 52.12 122 LYS A N 1
ATOM 1001 C CA . LYS A 1 122 ? -0.023 20.574 -7.660 1.00 52.12 122 LYS A CA 1
ATOM 1002 C C . LYS A 1 122 ? 0.404 19.174 -8.145 1.00 52.12 122 LYS A C 1
ATOM 1004 O O . LYS A 1 122 ? 0.883 19.040 -9.270 1.00 52.12 122 LYS A O 1
ATOM 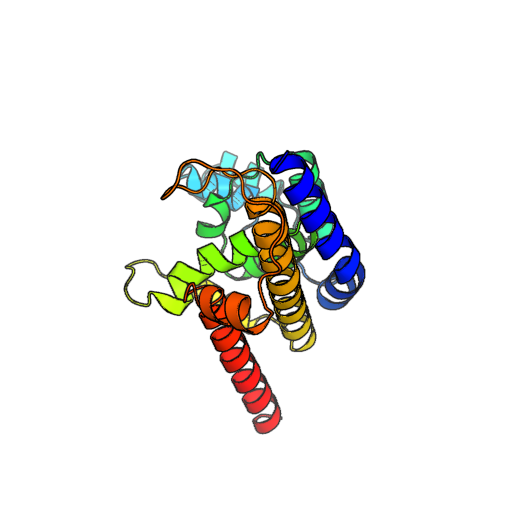1009 N N . ILE A 1 123 ? 0.304 18.164 -7.290 1.00 57.47 123 ILE A N 1
ATOM 1010 C CA . ILE A 1 123 ? 0.752 16.797 -7.549 1.00 57.47 123 ILE A CA 1
ATOM 1011 C C . ILE A 1 123 ? -0.481 15.977 -7.939 1.00 57.47 123 ILE A C 1
ATOM 1013 O O . ILE A 1 123 ? -1.510 16.046 -7.272 1.00 57.47 123 ILE A O 1
ATOM 1017 N N . ASP A 1 124 ? -0.398 15.234 -9.047 1.00 64.50 124 ASP A N 1
ATOM 1018 C CA . ASP A 1 124 ? -1.459 14.307 -9.450 1.00 64.50 124 ASP A CA 1
ATOM 1019 C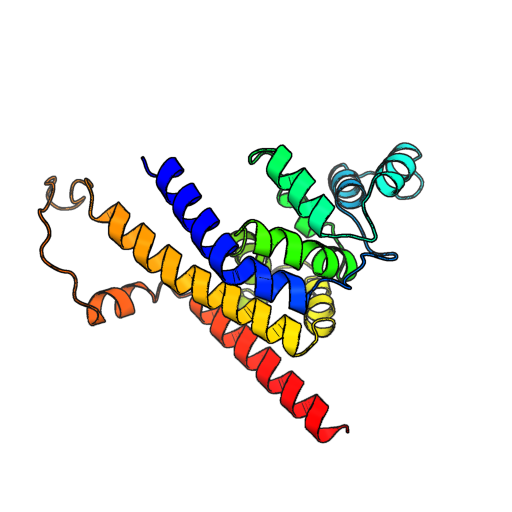 C . ASP A 1 124 ? -1.432 13.082 -8.537 1.00 64.50 124 ASP A C 1
ATOM 1021 O O . ASP A 1 124 ? -0.606 12.177 -8.668 1.00 64.50 124 ASP A O 1
ATOM 1025 N N . TYR A 1 125 ? -2.365 13.075 -7.603 1.00 72.38 125 TYR A N 1
ATOM 1026 C CA . TYR A 1 125 ? -2.555 11.999 -6.655 1.00 72.38 125 TYR A CA 1
ATOM 1027 C C . TYR A 1 125 ? -3.668 11.017 -7.078 1.00 72.38 125 TYR A C 1
ATOM 1029 O O . TYR A 1 125 ? -3.995 10.099 -6.327 1.00 72.38 125 TYR A O 1
ATOM 1037 N N . SER A 1 126 ? -4.205 11.115 -8.304 1.00 79.44 126 SER A N 1
ATOM 1038 C CA . SER A 1 126 ? -5.264 10.217 -8.810 1.00 79.44 126 SER A CA 1
ATOM 1039 C C . SER A 1 126 ? -4.875 8.734 -8.803 1.00 79.44 126 SER A C 1
ATOM 1041 O O . SER A 1 126 ? -5.729 7.852 -8.901 1.00 79.44 126 SER A O 1
ATOM 1043 N N . LYS A 1 127 ? -3.576 8.428 -8.703 1.00 84.12 127 LYS A N 1
ATOM 1044 C CA . LYS A 1 127 ? -3.075 7.061 -8.529 1.00 84.12 127 LYS A CA 1
ATOM 1045 C C . LYS A 1 127 ? -3.501 6.429 -7.201 1.00 84.12 127 LYS A C 1
ATOM 1047 O O . LYS A 1 127 ? -3.706 5.219 -7.175 1.00 84.12 127 LYS A O 1
ATOM 1052 N N . TYR A 1 128 ? -3.675 7.220 -6.142 1.00 82.88 128 TYR A N 1
ATOM 1053 C CA . TYR A 1 128 ? -4.120 6.723 -4.842 1.00 82.88 128 TYR A CA 1
ATOM 1054 C C . TYR A 1 128 ? -5.607 6.368 -4.880 1.00 82.88 128 TYR A C 1
ATOM 1056 O O . TYR A 1 128 ? -5.952 5.267 -4.471 1.00 82.88 128 TYR A O 1
ATOM 1064 N N . ASP A 1 129 ? -6.461 7.192 -5.501 1.00 81.31 129 ASP A N 1
ATOM 1065 C CA . ASP A 1 129 ? -7.869 6.825 -5.752 1.00 81.31 129 ASP A CA 1
ATOM 1066 C C . ASP A 1 129 ? -7.982 5.526 -6.548 1.00 81.31 129 ASP A C 1
ATOM 1068 O O . ASP A 1 129 ? -8.759 4.638 -6.206 1.00 81.31 129 ASP A O 1
ATOM 1072 N N . LYS A 1 130 ? -7.187 5.405 -7.619 1.00 89.38 130 LYS A N 1
ATOM 1073 C CA . LYS A 1 130 ? -7.170 4.206 -8.463 1.00 89.38 130 LYS A CA 1
ATOM 1074 C C . LYS A 1 130 ? -6.744 2.976 -7.670 1.00 89.38 130 LYS A C 1
ATOM 1076 O O . LYS A 1 130 ? -7.356 1.933 -7.837 1.00 89.38 130 LYS A O 1
ATOM 1081 N N . MET A 1 131 ? -5.726 3.095 -6.821 1.00 90.31 131 MET A N 1
ATOM 1082 C CA . MET A 1 131 ? -5.276 1.998 -5.965 1.00 90.31 131 MET A CA 1
ATOM 1083 C C . MET A 1 131 ? -6.340 1.639 -4.917 1.00 90.31 131 MET A C 1
ATOM 1085 O O . MET A 1 131 ? -6.653 0.461 -4.767 1.00 90.31 131 MET A O 1
ATOM 1089 N N . LEU A 1 132 ? -6.969 2.625 -4.264 1.00 86.56 132 LEU A N 1
ATOM 1090 C CA . LEU A 1 132 ? -8.057 2.393 -3.306 1.00 86.56 132 LEU A CA 1
ATOM 1091 C C . LEU A 1 132 ? -9.242 1.673 -3.959 1.00 86.56 132 LEU A C 1
ATOM 1093 O O . LEU A 1 132 ? -9.796 0.745 -3.377 1.00 86.56 132 LEU A O 1
ATOM 1097 N N . ALA A 1 133 ? -9.588 2.051 -5.191 1.00 89.06 133 ALA A N 1
ATOM 1098 C CA . ALA A 1 133 ? -10.636 1.404 -5.975 1.00 89.06 133 ALA A CA 1
ATOM 1099 C C . ALA A 1 133 ? -10.297 -0.040 -6.396 1.00 89.06 133 ALA A C 1
ATOM 1101 O O . ALA A 1 133 ? -11.188 -0.772 -6.817 1.00 89.06 133 ALA A O 1
ATOM 1102 N N . MET A 1 134 ? -9.030 -0.464 -6.303 1.00 93.00 134 MET A N 1
ATOM 1103 C CA . MET A 1 134 ? -8.616 -1.851 -6.555 1.00 93.00 134 MET A CA 1
ATOM 1104 C C . MET A 1 134 ? -8.741 -2.746 -5.314 1.00 93.00 134 MET A C 1
ATOM 1106 O O . MET A 1 134 ? -8.669 -3.969 -5.444 1.00 93.00 134 MET A O 1
ATOM 1110 N N . LEU A 1 135 ? -8.909 -2.171 -4.118 1.00 93.44 135 LEU A N 1
ATOM 1111 C CA . LEU A 1 135 ? -9.046 -2.944 -2.887 1.00 93.44 135 LEU A CA 1
ATOM 1112 C C . LEU A 1 135 ? -10.424 -3.604 -2.826 1.00 93.44 135 LEU A C 1
ATOM 1114 O O . LEU A 1 135 ? -11.450 -2.927 -2.857 1.00 93.44 135 LEU A O 1
ATOM 1118 N N . THR A 1 136 ? -10.440 -4.924 -2.650 1.00 94.69 136 THR A N 1
ATOM 1119 C CA . THR A 1 136 ? -11.671 -5.663 -2.329 1.00 94.69 136 THR A CA 1
ATOM 1120 C C . THR A 1 136 ? -12.186 -5.294 -0.932 1.00 94.69 136 THR A C 1
ATOM 1122 O O . THR A 1 136 ? -11.390 -4.864 -0.094 1.00 94.69 136 THR A O 1
ATOM 1125 N N . PRO A 1 137 ? -13.464 -5.549 -0.596 1.00 91.94 137 PRO A N 1
ATOM 1126 C CA . PRO A 1 137 ? -13.982 -5.294 0.752 1.00 91.94 137 PRO A CA 1
ATOM 1127 C C . PRO A 1 137 ? -13.162 -5.963 1.871 1.00 91.94 137 PRO A C 1
ATOM 1129 O O . PRO A 1 137 ? -12.923 -5.375 2.925 1.00 91.94 137 PRO A O 1
ATOM 1132 N N . THR A 1 138 ? -12.646 -7.176 1.635 1.00 93.62 138 THR A N 1
ATOM 1133 C CA . THR A 1 138 ? -11.758 -7.865 2.588 1.00 93.62 138 THR A CA 1
ATOM 1134 C C . THR A 1 138 ? -10.427 -7.133 2.771 1.00 93.62 138 THR A C 1
ATOM 1136 O O . THR A 1 138 ? -9.944 -7.010 3.896 1.00 93.62 138 THR A O 1
ATOM 1139 N N . GLN A 1 139 ? -9.849 -6.612 1.687 1.00 95.31 139 GLN A N 1
ATOM 1140 C CA . GLN A 1 139 ? -8.607 -5.835 1.721 1.00 95.31 139 GLN A CA 1
ATOM 1141 C C . GLN A 1 139 ? -8.806 -4.472 2.384 1.00 95.31 139 GLN A C 1
ATOM 1143 O O . GLN A 1 139 ? -7.984 -4.081 3.207 1.00 95.31 139 GLN A O 1
ATOM 1148 N N . GLN A 1 140 ? -9.916 -3.789 2.091 1.00 91.25 140 GLN A N 1
ATOM 1149 C CA . GLN A 1 140 ? -10.293 -2.524 2.727 1.00 91.25 140 GLN A CA 1
ATOM 1150 C C . GLN A 1 140 ? -10.438 -2.695 4.240 1.00 91.25 140 GLN A C 1
ATOM 1152 O O . GLN A 1 140 ? -9.833 -1.945 5.003 1.00 91.25 140 GLN A O 1
ATOM 1157 N N . LYS A 1 141 ? -11.162 -3.733 4.683 1.00 88.25 141 LYS A N 1
ATOM 1158 C CA . LYS A 1 141 ? -11.292 -4.050 6.109 1.00 88.25 141 LYS A CA 1
ATOM 1159 C C . LYS A 1 141 ? -9.931 -4.323 6.749 1.00 88.25 141 LYS A C 1
ATOM 1161 O O . LYS A 1 141 ? -9.626 -3.745 7.784 1.00 88.25 141 LYS A O 1
ATOM 1166 N N . CYS A 1 142 ? -9.111 -5.180 6.138 1.00 92.12 142 CYS A N 1
ATOM 1167 C CA . CYS A 1 142 ? -7.783 -5.495 6.666 1.00 92.12 142 CYS A CA 1
ATOM 1168 C C . CYS A 1 142 ? -6.906 -4.242 6.780 1.00 92.12 142 CYS A C 1
ATOM 1170 O O . CYS A 1 142 ? -6.189 -4.079 7.763 1.00 92.12 142 CYS A O 1
ATOM 1172 N N . PHE A 1 143 ? -6.969 -3.357 5.787 1.00 89.81 143 PHE A N 1
ATOM 1173 C CA . PHE A 1 143 ? -6.222 -2.109 5.779 1.00 89.81 143 PHE A CA 1
ATOM 1174 C C . PHE A 1 143 ? -6.683 -1.154 6.890 1.00 89.81 143 PHE A C 1
ATOM 1176 O O . PHE A 1 143 ? -5.848 -0.659 7.644 1.00 89.81 143 PHE A O 1
ATOM 1183 N N . LEU A 1 144 ? -7.998 -0.970 7.065 1.00 84.25 144 LEU A N 1
ATOM 1184 C CA . LEU A 1 144 ? -8.553 -0.184 8.173 1.00 84.25 144 LEU A CA 1
ATOM 1185 C C . LEU A 1 144 ? -8.205 -0.766 9.546 1.00 84.25 144 LEU A C 1
ATOM 1187 O O . LEU A 1 144 ? -7.936 0.006 10.461 1.00 84.25 144 LEU A O 1
ATOM 1191 N N . ASP A 1 145 ? -8.214 -2.094 9.693 1.00 86.00 145 ASP A N 1
ATOM 1192 C CA . ASP A 1 145 ? -7.840 -2.766 10.941 1.00 86.00 145 ASP A CA 1
ATOM 1193 C C . ASP A 1 145 ? -6.350 -2.548 11.257 1.00 86.00 145 ASP A C 1
ATOM 1195 O O . ASP A 1 145 ? -6.006 -2.313 12.411 1.00 86.00 145 ASP A O 1
ATOM 1199 N N . CYS A 1 146 ? -5.467 -2.581 10.246 1.00 85.50 146 CYS A N 1
ATOM 1200 C CA . CYS A 1 146 ? -4.041 -2.285 10.431 1.00 85.50 146 CYS A CA 1
ATOM 1201 C C . CYS A 1 146 ? -3.835 -0.840 10.880 1.00 85.50 146 CYS A C 1
ATOM 1203 O O . CYS A 1 146 ? -3.116 -0.613 11.844 1.00 85.50 146 CYS A O 1
ATOM 1205 N N . ILE A 1 147 ? -4.503 0.111 10.218 1.00 79.44 147 ILE A N 1
ATOM 1206 C CA . ILE A 1 147 ? -4.456 1.521 10.604 1.00 79.44 147 ILE A CA 1
ATOM 1207 C C . ILE A 1 147 ? -4.989 1.704 12.028 1.00 79.44 147 ILE A C 1
ATOM 1209 O O . ILE A 1 147 ? -4.320 2.302 12.854 1.00 79.44 147 ILE A O 1
ATOM 1213 N N . ALA A 1 148 ? -6.165 1.161 12.352 1.00 76.44 148 ALA A N 1
ATOM 1214 C CA . ALA A 1 148 ? -6.747 1.287 13.689 1.00 76.44 148 ALA A CA 1
ATOM 1215 C C . ALA A 1 148 ? -5.844 0.689 14.780 1.00 76.44 148 ALA A C 1
ATOM 1217 O O . ALA A 1 148 ? -5.740 1.248 15.869 1.00 76.44 148 ALA A O 1
ATOM 1218 N N . LEU A 1 149 ? -5.180 -0.433 14.492 1.00 77.06 149 LEU A N 1
ATOM 1219 C CA . LEU A 1 149 ? -4.226 -1.035 15.415 1.00 77.06 149 LEU A CA 1
ATOM 1220 C C . LEU A 1 149 ? -2.985 -0.154 15.596 1.00 77.06 149 LEU A C 1
ATOM 1222 O O . LEU A 1 149 ? -2.506 -0.019 16.716 1.00 77.06 149 LEU A O 1
ATOM 1226 N N . ASP A 1 150 ? -2.499 0.452 14.516 1.00 74.38 150 ASP A N 1
ATOM 1227 C CA . ASP A 1 150 ? -1.404 1.421 14.527 1.00 74.38 150 ASP A CA 1
ATOM 1228 C C . ASP A 1 150 ? -1.734 2.622 15.422 1.00 74.38 150 ASP A C 1
ATOM 1230 O O . ASP A 1 150 ? -1.000 2.867 16.375 1.00 74.38 150 ASP A O 1
ATOM 1234 N N . PHE A 1 151 ? -2.919 3.231 15.268 1.00 67.50 151 PHE A N 1
ATOM 1235 C CA . PHE A 1 151 ? -3.438 4.246 16.203 1.00 67.50 151 PHE A CA 1
ATOM 1236 C C . PHE A 1 151 ? -3.408 3.768 17.657 1.00 67.50 151 PHE A C 1
ATOM 1238 O O . PHE A 1 151 ? -2.868 4.437 18.534 1.00 67.50 151 PHE A O 1
ATOM 1245 N N . GLU A 1 152 ? -3.989 2.596 17.933 1.00 65.50 152 GLU A N 1
ATOM 1246 C CA . GLU A 1 152 ? -4.088 2.083 19.301 1.00 65.50 152 GLU A CA 1
ATOM 1247 C C . GLU A 1 152 ? -2.719 1.822 19.949 1.00 65.50 152 GLU A C 1
ATOM 1249 O O . GLU A 1 152 ? -2.611 1.857 21.181 1.00 65.50 152 GLU A O 1
ATOM 1254 N N . TYR A 1 153 ? -1.692 1.523 19.150 1.00 64.25 153 TYR A N 1
ATOM 1255 C CA . TYR A 1 153 ? -0.356 1.178 19.623 1.00 64.25 153 TYR A CA 1
ATOM 1256 C C . TYR A 1 153 ? 0.605 2.367 19.638 1.00 64.25 153 TYR A C 1
ATOM 1258 O O . TYR A 1 153 ? 1.292 2.522 20.647 1.00 64.25 153 TYR A O 1
ATOM 1266 N N . GLU A 1 154 ? 0.636 3.206 18.602 1.00 57.78 154 GLU A N 1
ATOM 1267 C CA . GLU A 1 154 ? 1.426 4.442 18.553 1.00 57.78 154 GLU A CA 1
ATOM 1268 C C . GLU A 1 154 ? 0.993 5.407 19.660 1.00 57.78 154 GLU A C 1
ATOM 1270 O O . GLU A 1 154 ? 1.821 5.813 20.479 1.00 57.78 154 GLU A O 1
ATOM 1275 N N . GLU A 1 155 ? -0.311 5.662 19.810 1.00 51.91 155 GLU A N 1
ATOM 1276 C CA . GLU A 1 155 ? -0.822 6.556 20.858 1.00 51.91 155 GLU A CA 1
ATOM 1277 C C . GLU A 1 155 ? -0.600 5.987 22.261 1.00 51.91 155 GLU A C 1
ATOM 1279 O O . GLU A 1 155 ? -0.365 6.735 23.211 1.00 51.91 155 GLU A O 1
ATOM 1284 N N . ARG A 1 156 ? -0.613 4.656 22.432 1.00 47.06 156 ARG A N 1
ATOM 1285 C CA . ARG A 1 156 ? -0.233 4.046 23.717 1.00 47.06 156 ARG A CA 1
ATOM 1286 C C . ARG A 1 156 ? 1.266 4.130 23.960 1.00 47.06 156 ARG A C 1
ATOM 1288 O O . ARG A 1 156 ? 1.665 4.332 25.104 1.00 47.06 156 ARG A O 1
ATOM 1295 N N . MET A 1 157 ? 2.101 3.950 22.944 1.00 41.81 157 MET A N 1
ATOM 1296 C CA . MET A 1 157 ? 3.549 3.853 23.107 1.00 41.81 157 MET A CA 1
ATOM 1297 C C . MET A 1 157 ? 4.240 5.203 23.187 1.00 41.81 157 MET A C 1
ATOM 1299 O O . MET A 1 157 ? 5.055 5.371 24.091 1.00 41.81 157 MET A O 1
ATOM 1303 N N . GLU A 1 158 ? 3.891 6.192 22.368 1.00 46.97 158 GLU A N 1
ATOM 1304 C CA . GLU A 1 158 ? 4.428 7.546 22.528 1.00 46.97 158 GLU A CA 1
ATOM 1305 C C . GLU A 1 158 ? 3.991 8.173 23.855 1.00 46.97 158 GLU A C 1
ATOM 1307 O O . GLU A 1 158 ? 4.822 8.767 24.546 1.00 46.97 158 GLU A O 1
ATOM 1312 N N . HIS A 1 159 ? 2.750 7.957 24.308 1.00 43.09 159 HIS A N 1
ATOM 1313 C CA . HIS A 1 159 ? 2.349 8.380 25.654 1.00 43.09 159 HIS A CA 1
ATOM 1314 C C . HIS A 1 159 ? 3.064 7.601 26.770 1.00 43.09 159 HIS A C 1
ATOM 1316 O O . HIS A 1 159 ? 3.477 8.209 27.759 1.00 43.09 159 HIS A O 1
ATOM 1322 N N . LEU A 1 160 ? 3.278 6.284 26.643 1.00 37.81 160 LEU A N 1
ATOM 1323 C CA . LEU A 1 160 ? 4.048 5.504 27.630 1.00 37.81 160 LEU A CA 1
ATOM 1324 C C . LEU A 1 160 ? 5.544 5.874 27.648 1.00 37.81 160 LEU A C 1
ATOM 1326 O O . LEU A 1 160 ? 6.201 5.727 28.686 1.00 37.81 160 LEU A O 1
ATOM 1330 N N . LEU A 1 161 ? 6.087 6.353 26.526 1.00 38.69 161 LEU A N 1
ATOM 1331 C CA . LEU A 1 161 ? 7.492 6.730 26.363 1.00 38.69 161 LEU A CA 1
ATOM 1332 C C . LEU A 1 161 ? 7.779 8.171 26.772 1.00 38.69 161 LEU A C 1
ATOM 1334 O O . LEU A 1 161 ? 8.744 8.404 27.502 1.00 38.69 161 LEU A O 1
ATOM 1338 N N . ASN A 1 162 ? 6.928 9.123 26.388 1.00 44.25 162 ASN A N 1
ATOM 1339 C CA . ASN A 1 162 ? 7.070 10.530 26.770 1.00 44.25 162 ASN A CA 1
ATOM 1340 C C . ASN A 1 162 ? 6.815 10.766 28.268 1.00 44.25 162 ASN A C 1
ATOM 1342 O O . ASN A 1 162 ? 7.269 11.772 28.815 1.00 44.25 162 ASN A O 1
ATOM 1346 N N . TYR A 1 163 ? 6.203 9.803 28.970 1.00 40.88 163 TYR A N 1
ATO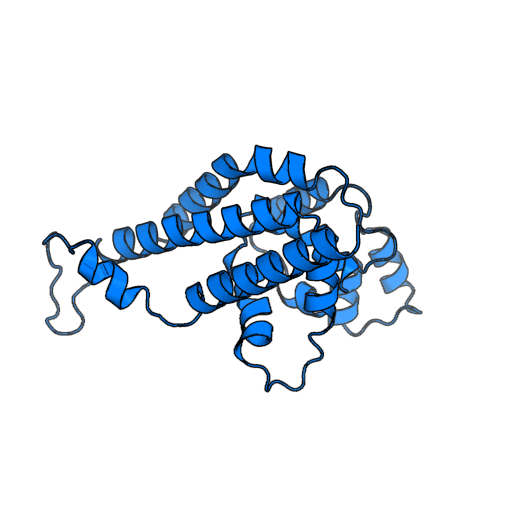M 1347 C CA . TYR A 1 163 ? 6.080 9.821 30.432 1.00 40.88 163 TYR A CA 1
ATOM 1348 C C . TYR A 1 163 ? 7.245 9.152 31.183 1.00 40.88 163 TYR A C 1
ATOM 1350 O O . TYR A 1 163 ? 7.302 9.204 32.414 1.00 40.88 163 TYR A O 1
ATOM 1358 N N . LYS A 1 164 ? 8.221 8.552 30.485 1.00 41.09 164 LY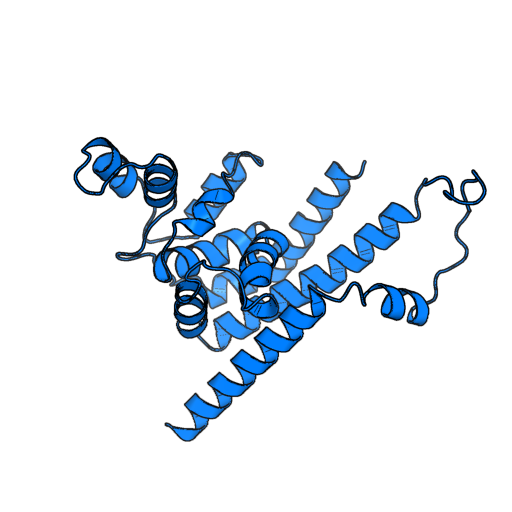S A N 1
ATOM 1359 C CA . LYS A 1 164 ? 9.445 8.020 31.105 1.00 41.09 164 LYS A CA 1
ATOM 1360 C C . LYS A 1 164 ? 10.656 8.883 30.765 1.00 41.09 164 LYS A C 1
ATOM 1362 O O . LYS A 1 164 ? 11.445 8.576 29.878 1.00 41.09 164 LYS A O 1
ATOM 1367 N N . GLY A 1 165 ? 10.858 9.914 31.586 1.00 45.09 165 GLY A N 1
ATOM 1368 C CA . GLY A 1 165 ? 12.162 10.568 31.750 1.00 45.09 165 GLY A CA 1
ATOM 1369 C C . GLY A 1 165 ? 12.306 11.970 31.163 1.00 45.09 165 GLY A C 1
ATOM 1370 O O . GLY A 1 165 ? 13.407 12.519 31.224 1.00 45.09 165 GLY A O 1
ATOM 1371 N N . CYS A 1 166 ? 11.242 12.580 30.638 1.00 41.97 166 CYS A N 1
ATOM 1372 C CA . CYS A 1 166 ? 11.326 13.952 30.148 1.00 41.97 166 CYS A CA 1
ATOM 1373 C C . CYS A 1 166 ? 11.250 14.965 31.299 1.00 41.97 166 CYS A C 1
ATOM 1375 O O . CYS A 1 166 ? 10.411 14.896 32.198 1.00 41.97 166 CYS A O 1
ATOM 1377 N N . VAL A 1 167 ? 12.167 15.928 31.252 1.00 45.69 167 VAL A N 1
ATOM 1378 C CA . VAL A 1 167 ? 12.181 17.112 32.105 1.00 45.69 167 VAL A CA 1
ATOM 1379 C C . VAL A 1 167 ? 11.085 18.050 31.601 1.00 45.69 167 VAL A C 1
ATOM 1381 O O . VAL A 1 167 ? 11.151 18.498 30.460 1.00 45.69 167 VAL A O 1
ATOM 1384 N N . CYS A 1 168 ? 10.087 18.355 32.433 1.00 46.88 168 CYS A N 1
ATOM 1385 C CA . CYS A 1 168 ? 9.011 19.282 32.084 1.00 46.88 168 CYS A CA 1
ATOM 1386 C C . CYS A 1 168 ? 9.599 20.611 31.591 1.00 46.88 168 CYS A C 1
ATOM 1388 O O . CYS A 1 168 ? 10.323 21.287 32.323 1.00 46.88 168 CYS A O 1
ATOM 1390 N N . SER A 1 169 ? 9.281 20.994 30.354 1.00 39.91 169 SER A N 1
ATOM 1391 C CA . SER A 1 169 ? 9.816 22.185 29.679 1.00 39.91 169 SER A CA 1
ATOM 1392 C C . SER A 1 169 ? 9.441 23.497 30.374 1.00 39.91 169 SER A C 1
ATOM 1394 O O . SER A 1 169 ? 10.123 24.504 30.198 1.00 39.91 169 SER A O 1
ATOM 1396 N N . ASN A 1 170 ? 8.399 23.480 31.207 1.00 42.34 170 ASN A N 1
ATOM 1397 C CA . ASN A 1 170 ? 7.950 24.637 31.971 1.00 42.34 170 ASN A CA 1
ATOM 1398 C C . ASN A 1 170 ? 8.644 24.764 33.342 1.00 42.34 170 ASN A C 1
ATOM 1400 O O . ASN A 1 170 ? 8.920 25.869 33.799 1.00 42.34 170 ASN A O 1
ATOM 1404 N N . CYS A 1 171 ? 8.928 23.647 34.025 1.00 57.69 171 CYS A N 1
ATOM 1405 C CA . CYS A 1 171 ? 9.412 23.674 35.415 1.00 57.69 171 CYS A CA 1
ATOM 1406 C C . CYS A 1 171 ? 10.796 23.040 35.634 1.00 57.69 171 CYS A C 1
ATOM 1408 O O . CYS A 1 171 ? 11.352 23.151 36.729 1.00 57.69 171 CYS A O 1
ATOM 1410 N N . GLY A 1 172 ? 11.364 22.380 34.626 1.00 50.97 172 GLY A N 1
ATOM 1411 C CA . GLY A 1 172 ? 12.693 21.782 34.693 1.00 50.97 172 GLY A CA 1
ATOM 1412 C C . GLY A 1 172 ? 12.789 20.514 35.550 1.00 50.97 172 GLY A C 1
ATOM 1413 O O . GLY A 1 172 ? 13.898 20.144 35.935 1.00 50.97 172 GLY A O 1
ATOM 1414 N N . LYS A 1 173 ? 11.674 19.840 35.874 1.00 50.53 173 LYS A N 1
ATOM 1415 C CA . LYS A 1 173 ? 11.658 18.644 36.742 1.00 50.53 173 LYS A CA 1
ATOM 1416 C C . LYS A 1 173 ? 11.141 17.398 36.028 1.00 50.53 173 LYS A C 1
ATOM 1418 O O . LYS A 1 173 ? 10.302 17.489 35.138 1.00 50.53 173 LYS A O 1
ATOM 1423 N N . ILE A 1 174 ? 11.628 16.238 36.466 1.00 51.38 174 ILE A N 1
ATOM 1424 C CA . ILE A 1 174 ? 11.071 14.927 36.118 1.00 51.38 174 ILE A CA 1
ATOM 1425 C C . ILE A 1 174 ? 9.887 14.687 37.057 1.00 51.38 174 ILE A C 1
ATOM 1427 O O . ILE A 1 174 ? 10.062 14.721 38.277 1.00 51.38 174 ILE A O 1
ATOM 1431 N N . HIS A 1 175 ? 8.693 14.498 36.502 1.00 47.25 175 HIS A N 1
ATOM 1432 C CA . HIS A 1 175 ? 7.492 14.190 37.275 1.00 47.25 175 HIS A CA 1
ATOM 1433 C C . HIS A 1 175 ? 7.326 12.669 37.392 1.00 47.25 175 HIS A C 1
ATOM 1435 O O . HIS A 1 175 ? 7.470 11.947 36.408 1.00 47.25 175 HIS A O 1
ATOM 1441 N N . GLU A 1 176 ? 7.057 12.183 38.604 1.00 48.44 176 GLU A N 1
ATOM 1442 C CA . GLU A 1 176 ? 6.615 10.803 38.837 1.00 48.44 176 GLU A CA 1
ATOM 1443 C C . GLU A 1 176 ? 5.141 10.629 38.420 1.00 48.44 176 GLU A C 1
ATOM 1445 O O . GLU A 1 176 ? 4.423 11.629 38.332 1.00 48.44 176 GLU A O 1
ATOM 1450 N N . PRO A 1 177 ? 4.692 9.394 38.114 1.00 44.88 177 PRO A N 1
ATOM 1451 C CA . PRO A 1 177 ? 3.440 9.127 37.411 1.00 44.88 177 PRO A CA 1
ATOM 1452 C C . PRO A 1 177 ? 2.201 9.539 38.210 1.00 44.88 177 PRO A C 1
ATOM 1454 O O . PRO A 1 177 ? 1.628 8.741 38.946 1.00 44.88 177 PRO A O 1
ATOM 1457 N N . GLU A 1 178 ? 1.738 10.772 38.021 1.00 44.03 178 GLU A N 1
ATOM 1458 C CA . GLU A 1 178 ? 0.327 11.090 38.212 1.00 44.03 178 GLU A CA 1
ATOM 1459 C C . GLU A 1 178 ? -0.418 10.655 36.948 1.00 44.03 178 GLU A C 1
ATOM 1461 O O . GLU A 1 178 ? -0.076 11.052 35.833 1.00 44.03 178 GLU A O 1
ATOM 1466 N N . SER A 1 179 ? -1.365 9.739 37.139 1.00 46.44 179 SER A N 1
ATOM 1467 C CA . SER A 1 179 ? -2.127 9.054 36.101 1.00 46.44 179 SER A CA 1
ATOM 1468 C C . SER A 1 179 ? -2.867 10.047 35.208 1.00 46.44 179 SER A C 1
ATOM 1470 O O . SER A 1 179 ? -3.863 10.635 35.636 1.00 46.44 179 SER A O 1
ATOM 1472 N N . TYR A 1 180 ? -2.409 10.188 33.967 1.00 41.16 180 TYR A N 1
ATOM 1473 C CA . TYR A 1 180 ? -3.201 10.788 32.900 1.00 41.16 180 TYR A CA 1
ATOM 1474 C C . TYR A 1 180 ? -4.527 10.028 32.779 1.00 41.16 180 TYR A C 1
ATOM 1476 O O . TYR A 1 180 ? -4.539 8.792 32.777 1.00 41.16 180 TYR A O 1
ATOM 1484 N N . THR A 1 181 ? -5.651 10.743 32.744 1.00 46.19 181 THR A N 1
ATOM 1485 C CA . THR A 1 181 ? -6.969 10.108 32.589 1.00 46.19 181 THR A CA 1
ATOM 1486 C C . THR A 1 181 ? -7.243 9.795 31.117 1.00 46.19 181 THR A C 1
ATOM 1488 O O . THR A 1 181 ? -6.689 10.433 30.222 1.00 46.19 181 THR A O 1
ATOM 1491 N N . MET A 1 182 ? -8.095 8.802 30.842 1.00 40.28 182 MET A N 1
ATOM 1492 C CA . MET A 1 182 ? -8.422 8.409 29.463 1.00 40.28 182 MET A CA 1
ATOM 1493 C C . MET A 1 182 ? -9.143 9.492 28.670 1.00 40.28 182 MET A C 1
ATOM 1495 O O . MET A 1 182 ? -9.063 9.504 27.447 1.00 40.28 182 MET A O 1
ATOM 1499 N N . GLU A 1 183 ? -9.832 10.402 29.346 1.00 44.72 183 GLU A N 1
ATOM 1500 C CA . GLU A 1 183 ? -10.460 11.566 28.738 1.00 44.72 183 GLU A CA 1
ATOM 1501 C C . GLU A 1 183 ? -9.427 12.598 28.255 1.00 44.72 183 GLU A C 1
ATOM 1503 O O . GLU A 1 183 ? -9.606 13.159 27.182 1.00 44.72 183 GLU A O 1
ATOM 1508 N N . GLN A 1 184 ? -8.317 12.789 28.977 1.00 45.88 184 GLN A N 1
ATOM 1509 C CA . GLN A 1 184 ? -7.274 13.765 28.620 1.00 45.88 184 GLN A CA 1
ATOM 1510 C C . GLN A 1 184 ? -6.395 13.297 27.457 1.00 45.88 184 GLN A C 1
ATOM 1512 O O . GLN A 1 184 ? -6.028 14.100 26.609 1.00 45.88 184 GLN A O 1
ATOM 1517 N N . ALA A 1 185 ? -6.112 11.993 27.375 1.00 46.00 185 ALA A N 1
ATOM 1518 C CA . ALA A 1 185 ? -5.440 11.423 26.209 1.00 46.00 185 ALA A CA 1
ATOM 1519 C C . ALA A 1 185 ? -6.274 11.639 24.930 1.00 46.00 185 ALA A C 1
ATOM 1521 O O . ALA A 1 185 ? -5.739 12.036 23.905 1.00 46.00 185 ALA A O 1
ATOM 1522 N N . LYS A 1 186 ? -7.604 11.466 25.005 1.00 43.81 186 LYS A N 1
ATOM 1523 C CA . LYS A 1 186 ? -8.522 11.661 23.865 1.00 43.81 186 LYS A CA 1
ATOM 1524 C C . LYS A 1 186 ? -8.578 13.100 23.344 1.00 43.81 186 LYS A C 1
ATOM 1526 O O . LYS A 1 186 ? -8.824 13.274 22.160 1.00 43.81 186 LYS A O 1
ATOM 1531 N N . GLU A 1 187 ? -8.376 14.101 24.202 1.00 47.81 187 GLU A N 1
ATOM 1532 C CA . GLU A 1 187 ? -8.338 15.518 23.800 1.00 47.81 187 GLU A CA 1
ATOM 1533 C C . GLU A 1 187 ? -7.008 15.905 23.119 1.00 47.81 187 GLU A C 1
ATOM 1535 O O . GLU A 1 187 ? -6.995 16.819 22.303 1.00 47.81 187 GLU A O 1
ATOM 1540 N N . GLU A 1 188 ? -5.896 15.213 23.402 1.00 43.19 188 GLU A N 1
ATOM 1541 C CA . GLU A 1 188 ? -4.590 15.454 22.752 1.00 43.19 188 GLU A CA 1
ATOM 1542 C C . GLU A 1 188 ? -4.371 14.614 21.482 1.00 43.19 188 GLU A C 1
ATOM 1544 O O . GLU A 1 188 ? -3.666 15.054 20.577 1.00 43.19 188 GLU A O 1
ATOM 1549 N N . ILE A 1 189 ? -5.033 13.456 21.381 1.00 46.66 189 ILE A N 1
ATOM 1550 C CA . ILE A 1 189 ? -5.167 12.639 20.158 1.00 46.66 189 ILE A CA 1
ATOM 1551 C C . ILE A 1 189 ? -5.818 13.432 19.007 1.00 46.66 189 ILE A C 1
ATOM 1553 O O . ILE A 1 189 ? -5.611 13.136 17.831 1.00 46.66 189 ILE A O 1
ATOM 1557 N N . GLU A 1 190 ? -6.518 14.528 19.316 1.00 43.75 190 GLU A N 1
ATOM 1558 C CA . GLU A 1 190 ? -6.878 15.564 18.343 1.00 43.75 190 GLU A CA 1
ATOM 1559 C C . GLU A 1 190 ? -5.658 16.361 17.814 1.00 43.75 190 GLU A C 1
ATOM 1561 O O . GLU A 1 190 ? -5.806 17.510 17.397 1.00 43.75 190 GLU A O 1
ATOM 1566 N N . SER A 1 191 ? -4.451 15.777 17.733 1.00 49.16 191 SER A N 1
ATOM 1567 C CA . SER A 1 191 ? -3.495 16.157 16.687 1.00 49.16 191 SER A CA 1
ATOM 1568 C C . SER A 1 191 ? -4.120 15.762 15.345 1.00 49.16 191 SER A C 1
ATOM 1570 O O . SER A 1 191 ? -3.950 14.661 14.828 1.00 49.16 191 SER A O 1
ATOM 1572 N N . GLU A 1 192 ? -4.947 16.697 14.894 1.00 55.41 192 GLU A N 1
ATOM 1573 C CA . GLU A 1 192 ? -6.041 16.747 13.928 1.00 55.41 192 GLU A CA 1
ATOM 1574 C C . GLU A 1 192 ? -5.973 15.941 12.629 1.00 55.41 192 GLU A C 1
ATOM 1576 O O . GLU A 1 192 ? -6.918 15.991 11.854 1.00 55.41 192 GLU A O 1
ATOM 1581 N N . ASP A 1 193 ? -4.922 15.198 12.359 1.00 58.56 193 ASP A N 1
ATOM 1582 C CA . ASP A 1 193 ? -4.535 14.889 11.001 1.00 58.56 193 ASP A CA 1
ATOM 1583 C C . ASP A 1 193 ? -4.699 13.387 10.706 1.00 58.56 193 ASP A C 1
ATOM 1585 O O . ASP A 1 193 ? -5.526 13.004 9.868 1.00 58.56 193 ASP A O 1
ATOM 1589 N N . TYR A 1 194 ? -4.027 12.513 11.454 1.00 60.19 194 TYR A N 1
ATOM 1590 C CA . TYR A 1 194 ? -4.085 11.067 11.223 1.00 60.19 194 TYR A CA 1
ATOM 1591 C C . TYR A 1 194 ? -5.520 10.529 11.406 1.00 60.19 194 TYR A C 1
ATOM 1593 O O . TYR A 1 194 ? -6.080 9.899 10.503 1.00 60.19 194 TYR A O 1
ATOM 1601 N N . PHE A 1 195 ? -6.188 10.833 12.531 1.00 65.94 195 PHE A N 1
ATOM 1602 C CA . PHE A 1 195 ? -7.548 10.338 12.815 1.00 65.94 195 PHE A CA 1
ATOM 1603 C C . PHE A 1 195 ? -8.581 10.817 11.784 1.00 65.94 195 PHE A C 1
ATOM 1605 O O . PHE A 1 195 ? -9.469 10.058 11.382 1.00 65.94 195 PHE A O 1
ATOM 1612 N N . LYS A 1 196 ? -8.438 12.056 11.286 1.00 66.44 196 LYS A N 1
ATOM 1613 C CA . LYS A 1 196 ? -9.282 12.572 10.198 1.00 66.44 196 LYS A CA 1
ATOM 1614 C C . LYS A 1 196 ? -9.095 11.769 8.911 1.00 66.44 196 LYS A C 1
ATOM 1616 O O . LYS A 1 196 ? -10.081 11.555 8.206 1.00 66.44 196 LYS A O 1
ATOM 1621 N N . ILE A 1 197 ? -7.889 11.273 8.618 1.00 67.06 197 ILE A N 1
ATOM 1622 C CA . ILE A 1 197 ? -7.684 10.354 7.488 1.00 67.06 197 ILE A CA 1
ATOM 1623 C C . ILE A 1 197 ? -8.423 9.061 7.698 1.00 67.06 197 ILE A C 1
ATOM 1625 O O . ILE A 1 197 ? -9.128 8.632 6.791 1.00 67.06 197 ILE A O 1
ATOM 1629 N N . TRP A 1 198 ? -8.245 8.420 8.848 1.00 72.44 198 TRP A N 1
ATOM 1630 C CA . TRP A 1 198 ? -8.882 7.133 9.085 1.00 72.44 198 TRP A CA 1
ATOM 1631 C C . TRP A 1 198 ? -10.402 7.236 8.956 1.00 72.44 198 TRP A C 1
ATOM 1633 O O . TRP A 1 198 ? -11.019 6.430 8.259 1.00 72.44 198 TRP A O 1
ATOM 1643 N N . MET A 1 199 ? -10.991 8.290 9.527 1.00 70.94 199 MET A N 1
ATOM 1644 C CA . MET A 1 199 ? -12.409 8.602 9.357 1.00 70.94 199 MET A CA 1
ATOM 1645 C C . MET A 1 199 ? -12.781 8.807 7.884 1.00 70.94 199 MET A C 1
ATOM 1647 O O . MET A 1 199 ? -13.755 8.221 7.417 1.00 70.94 199 MET A O 1
ATOM 1651 N N . LYS A 1 200 ? -11.986 9.567 7.125 1.00 74.56 200 LYS A N 1
ATOM 1652 C CA . LYS A 1 200 ? -12.231 9.806 5.697 1.00 74.56 200 LYS A CA 1
ATOM 1653 C C . LYS A 1 200 ? -12.095 8.540 4.844 1.00 74.56 200 LYS A C 1
ATOM 1655 O O . LYS A 1 200 ? -12.899 8.319 3.945 1.00 74.56 200 LYS A O 1
ATOM 1660 N N . LEU A 1 201 ? -11.106 7.690 5.116 1.00 74.19 201 LEU A N 1
ATOM 1661 C CA . LEU A 1 201 ? -10.939 6.393 4.454 1.00 74.19 201 LEU A CA 1
ATOM 1662 C C . LEU A 1 201 ? -12.128 5.482 4.741 1.00 74.19 201 LEU A C 1
ATOM 1664 O O . LEU A 1 201 ? -12.648 4.843 3.830 1.00 74.19 201 LEU A O 1
ATOM 1668 N N . LYS A 1 202 ? -12.588 5.462 5.993 1.00 76.94 202 LYS A N 1
ATOM 1669 C CA . LYS A 1 202 ? -13.779 4.719 6.391 1.00 76.94 202 LYS A CA 1
ATOM 1670 C C . LYS A 1 202 ? -15.023 5.203 5.648 1.00 76.94 202 LYS A C 1
ATOM 1672 O O . LYS A 1 202 ? -15.752 4.378 5.116 1.00 76.94 202 LYS A O 1
ATOM 1677 N N . GLU A 1 203 ? -15.231 6.515 5.539 1.00 80.44 203 GLU A N 1
ATOM 1678 C CA . GLU A 1 203 ? -16.323 7.087 4.738 1.00 80.44 203 GLU A CA 1
ATOM 1679 C C . GLU A 1 203 ? -16.244 6.652 3.265 1.00 80.44 203 GLU A C 1
ATOM 1681 O O . GLU A 1 203 ? -17.244 6.197 2.711 1.00 80.44 203 GLU A O 1
ATOM 1686 N N . ILE A 1 204 ? -15.057 6.721 2.647 1.00 77.38 204 ILE A N 1
ATOM 1687 C CA . ILE A 1 204 ? -14.834 6.292 1.254 1.00 77.38 204 ILE A CA 1
ATOM 1688 C C . ILE A 1 204 ? -15.180 4.808 1.069 1.00 77.38 204 ILE A C 1
ATOM 1690 O O . ILE A 1 204 ? -15.853 4.443 0.102 1.00 77.38 204 ILE A O 1
ATOM 1694 N N . PHE A 1 205 ? -14.732 3.941 1.978 1.00 79.62 205 PHE A N 1
ATOM 1695 C CA . PHE A 1 205 ? -15.006 2.507 1.892 1.00 79.62 205 PHE A CA 1
ATOM 1696 C C . PHE A 1 205 ? -16.485 2.182 2.148 1.00 79.62 205 PHE A C 1
ATOM 1698 O O . PHE A 1 205 ? -17.075 1.435 1.367 1.00 79.62 205 PHE A O 1
ATOM 1705 N N . ASP A 1 206 ? -17.122 2.822 3.134 1.00 77.75 206 ASP A N 1
ATOM 1706 C CA . ASP A 1 206 ? -18.561 2.683 3.403 1.00 77.75 206 ASP A CA 1
ATOM 1707 C C . ASP A 1 206 ? -19.416 3.135 2.198 1.00 77.75 206 ASP A C 1
ATOM 1709 O O . ASP A 1 206 ? -20.491 2.586 1.933 1.00 77.75 206 ASP A O 1
ATOM 1713 N N . GLU A 1 207 ? -18.985 4.166 1.465 1.00 78.62 207 GLU A N 1
ATOM 1714 C CA . GLU A 1 207 ? -19.640 4.607 0.229 1.00 78.62 207 GLU A CA 1
ATOM 1715 C C . GLU A 1 207 ? -19.469 3.609 -0.919 1.00 78.62 207 GLU A C 1
ATOM 1717 O O . GLU A 1 207 ? -20.422 3.372 -1.668 1.00 78.62 207 GLU A O 1
ATOM 1722 N N . ASN A 1 208 ? -18.277 3.029 -1.071 1.00 73.31 208 ASN A N 1
ATOM 1723 C CA . ASN A 1 208 ? -17.998 2.045 -2.115 1.00 73.31 208 ASN A CA 1
ATOM 1724 C C . ASN A 1 208 ? -18.784 0.747 -1.890 1.00 73.31 208 ASN A C 1
ATOM 1726 O O . ASN A 1 208 ? -19.395 0.247 -2.832 1.00 73.31 208 ASN A O 1
ATOM 1730 N N . GLU A 1 209 ? -18.878 0.268 -0.647 1.00 74.06 209 GLU A N 1
ATOM 1731 C CA . GLU A 1 209 ? -19.695 -0.902 -0.297 1.00 74.06 209 GLU A CA 1
ATOM 1732 C C . GLU A 1 209 ? -21.178 -0.679 -0.650 1.00 74.06 209 GLU A C 1
ATOM 1734 O O . GLU A 1 209 ? -21.829 -1.530 -1.260 1.00 74.06 209 GLU A O 1
ATOM 1739 N N . LYS A 1 210 ? -21.726 0.507 -0.348 1.00 72.25 210 LYS A N 1
ATOM 1740 C CA . LYS A 1 210 ? -23.117 0.852 -0.700 1.00 72.25 210 LYS A CA 1
ATOM 1741 C C . LYS A 1 210 ? -23.357 0.887 -2.213 1.00 72.25 210 LYS A C 1
ATOM 1743 O O . LYS A 1 210 ? -24.448 0.516 -2.657 1.00 72.25 210 LYS A O 1
ATOM 1748 N N . LYS A 1 211 ? -22.375 1.331 -3.007 1.00 69.69 211 LYS A N 1
ATOM 1749 C CA . LYS A 1 211 ? -22.454 1.318 -4.480 1.00 69.69 211 LYS A CA 1
ATOM 1750 C C . LYS A 1 211 ? -22.460 -0.113 -5.017 1.00 69.69 211 LYS A C 1
ATOM 1752 O O . LYS A 1 211 ? -23.349 -0.454 -5.788 1.00 69.69 211 LYS A O 1
ATOM 1757 N N . GLU A 1 212 ? -21.573 -0.980 -4.530 1.00 65.62 212 GLU A N 1
ATOM 1758 C CA . GLU A 1 212 ? -21.546 -2.393 -4.942 1.00 65.62 212 GLU A CA 1
ATOM 1759 C C . GLU A 1 212 ? -22.853 -3.137 -4.620 1.00 65.62 212 GLU A C 1
ATOM 1761 O O . GLU A 1 212 ? -23.291 -3.982 -5.399 1.00 65.62 212 GLU A O 1
ATOM 1766 N N . ILE A 1 213 ? -23.515 -2.812 -3.504 1.00 65.69 213 ILE A N 1
ATOM 1767 C CA . ILE A 1 213 ? -24.812 -3.409 -3.133 1.00 65.69 213 ILE A CA 1
ATOM 1768 C C . ILE A 1 213 ? -25.960 -2.914 -4.028 1.00 65.69 213 ILE A C 1
ATOM 1770 O O . ILE A 1 213 ? -26.948 -3.621 -4.201 1.00 65.69 213 ILE A O 1
ATOM 1774 N N . THR A 1 214 ? -25.872 -1.697 -4.570 1.00 61.16 214 THR A N 1
ATOM 1775 C CA . THR A 1 214 ? -26.943 -1.101 -5.391 1.00 61.16 214 THR A CA 1
ATOM 1776 C C . THR A 1 214 ? -26.806 -1.390 -6.886 1.00 61.16 214 THR A C 1
ATOM 1778 O O . THR A 1 214 ? -27.789 -1.252 -7.615 1.00 61.16 214 THR A O 1
ATOM 1781 N N . GLU A 1 215 ? -25.622 -1.806 -7.340 1.00 58.38 215 GLU A N 1
ATOM 1782 C CA . GLU A 1 215 ? -25.325 -2.144 -8.739 1.00 58.38 215 GLU A CA 1
ATOM 1783 C C . GLU A 1 215 ? -25.350 -3.659 -9.041 1.00 58.38 215 GLU A C 1
ATOM 1785 O O . GLU A 1 215 ? -25.286 -4.039 -10.213 1.00 58.38 215 GLU A O 1
ATOM 1790 N N . ASN A 1 216 ? -25.500 -4.511 -8.017 1.00 47.88 216 ASN A N 1
ATOM 1791 C CA . ASN A 1 216 ? -25.694 -5.969 -8.122 1.00 47.88 216 ASN A CA 1
ATOM 1792 C C . ASN A 1 216 ? -27.157 -6.388 -7.907 1.00 47.88 216 ASN A C 1
ATOM 1794 O O . ASN A 1 216 ? -27.568 -7.405 -8.515 1.00 47.88 216 ASN A O 1
#

Radius of gyration: 19.61 Å; chains: 1; bounding box: 47×39×62 Å

Foldseek 3Di:
DVVVLVQVLLVVLLVVLVVLLCVQPVFQFLPPWQAQQLLVCVVVVHDPPDPVSVVSSVVGGGGGLVVVLVVVVVCVPVRPLCSCLRTALSRCLSNVSSCLSSLVLVSVQVVCLCVPPVVPDPRPPVRPVSNLVPRDLSRLVSSLVSLVSSLVRVLVRVVVVVLPDDQPPVPRDNDDDPDDDPVNSVVVSCPPGSVVSSVVSVVVSVVVVVVVVVVD

Secondary structure (DSSP, 8-state):
-HHHHHHHHHHHHHHHHHHHHHHHHTT---TTS--HHHHHHHHTT--TT-HHHHHHHHHS--S-HHHHHHHHHHTTT---GGGGGT--HHHHHHHHHHHHTTT-HHHHHHHHHHHHTT---SS--HHHHHHHTT--HHHHHHHHHHHHHHHHHHHHHHHHHHTSSPBPTTT--BPP-----HHHHHHHS--TTHHHHHHHHHHHHHHHHHHHHHH-